Protein AF-A0A4R6A7T3-F1 (afdb_monomer)

Organism: NCBI:txid2552766

Mean predicted aligned error: 12.26 Å

Nearest PDB structures (foldseek):
  3k33-assembly1_A-2  TM=9.127E-01  e=6.622E-07  Punavirus P1
  3dd7-assembly1_A  TM=9.160E-01  e=7.804E-07  Punavirus P1
  3dd7-assembly2_C  TM=9.232E-01  e=9.716E-07  Punavirus P1
  6zmd-assembly1_B  TM=6.736E-01  e=7.318E-02  Homo sapiens
  4u0u-assembly1_A  TM=5.721E-01  e=2.316E-02  Homo sapiens

Structure (mmCIF, N/CA/C/O backbone):
data_AF-A0A4R6A7T3-F1
#
_entry.id   AF-A0A4R6A7T3-F1
#
loop_
_atom_site.group_PDB
_atom_site.id
_atom_site.type_symbol
_atom_site.label_atom_id
_atom_site.label_alt_id
_atom_site.label_comp_id
_atom_site.label_asym_id
_atom_site.label_entity_id
_atom_site.label_seq_id
_atom_site.pdbx_PDB_ins_code
_atom_site.Cartn_x
_atom_site.Cartn_y
_atom_site.Cartn_z
_atom_site.occupancy
_atom_site.B_iso_or_equiv
_atom_site.auth_seq_id
_atom_site.auth_comp_id
_atom_site.auth_asym_id
_atom_site.auth_atom_id
_atom_site.pdbx_PDB_model_num
ATOM 1 N N . MET A 1 1 ? -16.520 -4.782 15.439 1.00 58.12 1 MET A N 1
ATOM 2 C CA . MET A 1 1 ? -16.067 -4.261 14.133 1.00 58.12 1 MET A CA 1
ATOM 3 C C . MET A 1 1 ? -16.201 -5.390 13.130 1.00 58.12 1 MET A C 1
ATOM 5 O O . MET A 1 1 ? -15.963 -6.526 13.521 1.00 58.12 1 MET A O 1
ATOM 9 N N . SER A 1 2 ? -16.683 -5.122 11.918 1.00 79.94 2 SER A N 1
ATOM 10 C CA . SER A 1 2 ? -16.698 -6.135 10.857 1.00 79.94 2 SER A CA 1
ATOM 11 C C . SER A 1 2 ? -15.271 -6.414 10.400 1.00 79.94 2 SER A C 1
ATOM 13 O O . SER A 1 2 ? -14.460 -5.492 10.362 1.00 79.94 2 SER A O 1
ATOM 15 N N . GLU A 1 3 ? -14.989 -7.665 10.055 1.00 90.88 3 GLU A N 1
ATOM 16 C CA . GLU A 1 3 ? -13.705 -8.057 9.481 1.00 90.88 3 GLU A CA 1
ATOM 17 C C . GLU A 1 3 ? -13.459 -7.299 8.159 1.00 90.88 3 GLU A C 1
ATOM 19 O O . GLU A 1 3 ? -14.381 -7.232 7.335 1.00 90.88 3 GLU A O 1
ATOM 24 N N . PRO A 1 4 ? -12.272 -6.693 7.959 1.00 95.62 4 PRO A N 1
ATOM 25 C CA . PRO A 1 4 ? -11.916 -6.064 6.694 1.00 95.62 4 PRO A CA 1
ATOM 26 C C . PRO A 1 4 ? -11.872 -7.069 5.542 1.00 95.62 4 PRO A C 1
ATOM 28 O O . PRO A 1 4 ? -11.526 -8.236 5.719 1.00 95.62 4 PRO A O 1
ATOM 31 N N . ASN A 1 5 ? -12.152 -6.598 4.331 1.00 97.25 5 ASN A N 1
ATOM 32 C CA . ASN A 1 5 ? -11.867 -7.355 3.119 1.00 97.25 5 ASN A CA 1
ATOM 33 C C . ASN A 1 5 ? -10.361 -7.288 2.842 1.00 97.25 5 ASN A C 1
ATOM 35 O O . ASN A 1 5 ? -9.815 -6.205 2.624 1.00 97.25 5 ASN A O 1
ATOM 39 N N . TRP A 1 6 ? -9.695 -8.438 2.903 1.00 97.75 6 TRP A N 1
ATOM 40 C CA . TRP A 1 6 ? -8.247 -8.557 2.764 1.00 97.75 6 TRP A CA 1
ATOM 41 C C . TRP A 1 6 ? -7.816 -8.871 1.335 1.00 97.75 6 TRP A C 1
ATOM 43 O O . TRP A 1 6 ? -8.474 -9.648 0.645 1.00 97.75 6 TRP A O 1
ATOM 53 N N . LEU A 1 7 ? -6.643 -8.366 0.946 1.00 96.94 7 LEU A N 1
ATOM 54 C CA . LEU A 1 7 ? -6.005 -8.770 -0.304 1.00 96.94 7 LEU A CA 1
ATOM 55 C C . LEU A 1 7 ? -5.440 -10.181 -0.211 1.00 96.94 7 LEU A C 1
ATOM 57 O O . LEU A 1 7 ? -4.740 -10.544 0.740 1.00 96.94 7 LEU A O 1
ATOM 61 N N . THR A 1 8 ? -5.656 -10.935 -1.275 1.00 96.06 8 THR A N 1
ATOM 62 C CA . THR A 1 8 ? -5.017 -12.222 -1.516 1.00 96.06 8 THR A CA 1
ATOM 63 C C . THR A 1 8 ? -3.657 -12.048 -2.206 1.00 96.06 8 THR A C 1
ATOM 65 O O . THR A 1 8 ? -3.422 -11.059 -2.910 1.00 96.06 8 THR A O 1
ATOM 68 N N . PRO A 1 9 ? -2.742 -13.028 -2.075 1.00 94.69 9 PRO A N 1
ATOM 69 C CA . PRO A 1 9 ? -1.492 -13.028 -2.831 1.00 94.69 9 PRO A CA 1
ATOM 70 C C . PRO A 1 9 ? -1.695 -12.940 -4.344 1.00 94.69 9 PRO A C 1
ATOM 72 O O . PRO A 1 9 ? -0.916 -12.275 -5.019 1.00 94.69 9 PRO A O 1
ATOM 75 N N . ASP A 1 10 ? -2.734 -13.576 -4.887 1.00 95.06 10 ASP A N 1
ATOM 76 C CA . ASP A 1 10 ? -2.988 -13.567 -6.329 1.00 95.06 10 ASP A CA 1
ATOM 77 C C . ASP A 1 10 ? -3.514 -12.214 -6.825 1.00 95.06 10 ASP A C 1
ATOM 79 O O . ASP A 1 10 ? -3.131 -11.779 -7.911 1.00 95.06 10 ASP A O 1
ATOM 83 N N . GLU A 1 11 ? -4.293 -11.491 -6.016 1.00 96.56 11 GLU A N 1
ATOM 84 C CA . GLU A 1 11 ? -4.640 -10.094 -6.309 1.00 96.56 11 GLU A CA 1
ATOM 85 C C . GLU A 1 11 ? -3.395 -9.202 -6.318 1.00 96.56 11 GLU A C 1
ATOM 87 O O . GLU A 1 11 ? -3.215 -8.422 -7.250 1.00 96.56 11 GLU A O 1
ATOM 92 N N . ALA A 1 12 ? -2.489 -9.350 -5.346 1.00 95.75 12 ALA A N 1
ATOM 93 C CA . ALA A 1 12 ? -1.251 -8.568 -5.310 1.00 95.75 12 ALA A CA 1
ATOM 94 C C . ALA A 1 12 ? -0.342 -8.842 -6.525 1.00 95.75 12 ALA A C 1
ATOM 96 O O . ALA A 1 12 ? 0.255 -7.914 -7.075 1.00 95.75 12 ALA A O 1
ATOM 97 N N . LYS A 1 13 ? -0.270 -10.097 -6.990 1.00 94.69 13 LYS A N 1
ATOM 98 C CA . LYS A 1 13 ? 0.441 -10.465 -8.229 1.00 94.69 13 LYS A CA 1
ATOM 99 C C . LYS A 1 13 ? -0.196 -9.818 -9.454 1.00 94.69 13 LYS A C 1
ATOM 101 O O . LYS A 1 13 ? 0.502 -9.174 -10.231 1.00 94.69 13 LYS A O 1
ATOM 106 N N . ARG A 1 14 ? -1.524 -9.921 -9.581 1.00 94.88 14 ARG A N 1
ATOM 107 C CA . ARG A 1 14 ? -2.295 -9.288 -10.662 1.00 94.88 14 ARG A CA 1
ATOM 108 C C . ARG A 1 14 ? -2.066 -7.777 -10.700 1.00 94.88 14 ARG A C 1
ATOM 110 O O . ARG A 1 14 ? -1.919 -7.197 -11.771 1.00 94.88 14 ARG A O 1
ATOM 117 N N . ILE A 1 15 ? -2.029 -7.137 -9.532 1.00 95.44 15 ILE A N 1
ATOM 118 C CA . ILE A 1 15 ? -1.730 -5.709 -9.407 1.00 95.44 15 ILE A CA 1
ATOM 119 C C . ILE A 1 15 ? -0.327 -5.413 -9.947 1.00 95.44 15 ILE A C 1
ATOM 121 O O . ILE A 1 15 ? -0.182 -4.481 -10.736 1.00 95.44 15 ILE A O 1
ATOM 125 N N . ASN A 1 16 ? 0.693 -6.198 -9.576 1.00 95.56 16 ASN A N 1
ATOM 126 C CA . ASN A 1 16 ? 2.049 -6.008 -10.098 1.00 95.56 16 ASN A CA 1
ATOM 127 C C . ASN A 1 16 ? 2.097 -6.136 -11.625 1.00 95.56 16 ASN A C 1
ATOM 129 O O . ASN A 1 16 ? 2.625 -5.235 -12.273 1.00 95.56 16 ASN A O 1
ATOM 133 N N . GLU A 1 17 ? 1.496 -7.192 -12.185 1.00 93.25 17 GLU A N 1
ATOM 134 C CA . GLU A 1 17 ? 1.406 -7.418 -13.634 1.00 93.25 17 GLU A CA 1
ATOM 135 C C . GLU A 1 17 ? 0.875 -6.171 -14.354 1.00 93.25 17 GLU A C 1
ATOM 137 O O . GLU A 1 17 ? 1.534 -5.646 -15.250 1.00 93.25 17 GLU A O 1
ATOM 142 N N . LEU A 1 18 ? -0.259 -5.631 -13.897 1.00 92.62 18 LEU A N 1
ATOM 143 C CA . LEU A 1 18 ? -0.887 -4.440 -14.482 1.00 92.62 18 LEU A CA 1
ATOM 144 C C . LEU A 1 18 ? -0.044 -3.167 -14.311 1.00 92.62 18 LEU A C 1
ATOM 146 O O . LEU A 1 18 ? -0.028 -2.292 -15.180 1.00 92.62 18 LEU A O 1
ATOM 150 N N . VAL A 1 19 ? 0.643 -3.039 -13.176 1.00 91.69 19 VAL A N 1
ATOM 151 C CA . VAL A 1 19 ? 1.486 -1.882 -12.853 1.00 91.69 19 VAL A CA 1
ATOM 152 C C . VAL A 1 19 ? 2.717 -1.807 -13.757 1.00 91.69 19 VAL A C 1
ATOM 154 O O . VAL A 1 19 ? 3.119 -0.705 -14.147 1.00 91.69 19 VAL A O 1
ATOM 157 N N . VAL A 1 20 ? 3.330 -2.948 -14.073 1.00 91.00 20 VAL A N 1
ATOM 158 C CA . VAL A 1 20 ? 4.583 -3.003 -14.841 1.00 91.00 20 VAL A CA 1
ATOM 159 C C . VAL A 1 20 ? 4.371 -3.210 -16.340 1.00 91.00 20 VAL A C 1
ATOM 161 O O . VAL A 1 20 ? 5.246 -2.842 -17.126 1.00 91.00 20 VAL A O 1
ATOM 164 N N . GLU A 1 21 ? 3.197 -3.704 -16.755 1.00 88.19 21 GLU A N 1
ATOM 165 C CA . GLU A 1 21 ? 2.824 -3.893 -18.164 1.00 88.19 21 GLU A CA 1
ATOM 166 C C . GLU A 1 21 ? 3.014 -2.608 -18.982 1.00 88.19 21 GLU A C 1
ATOM 168 O O . GLU A 1 21 ? 3.607 -2.630 -20.060 1.00 88.19 21 GLU A O 1
ATOM 173 N N . ARG A 1 22 ? 2.611 -1.454 -18.432 1.00 79.25 22 ARG A N 1
ATOM 174 C CA . ARG A 1 22 ? 2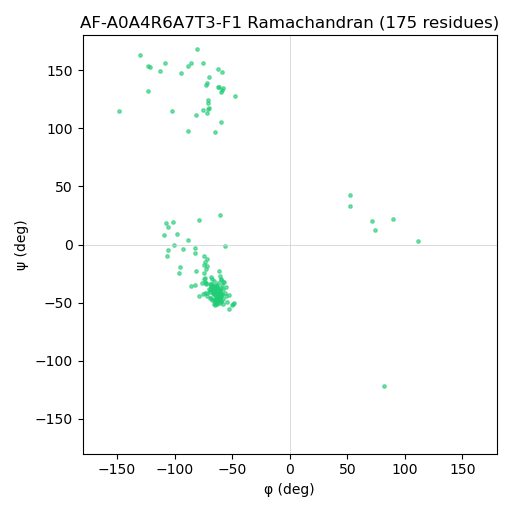.751 -0.145 -19.101 1.00 79.25 22 ARG A CA 1
ATOM 175 C C . ARG A 1 22 ? 4.198 0.238 -19.409 1.00 79.25 22 ARG A C 1
ATOM 177 O O . ARG A 1 22 ? 4.439 1.024 -20.321 1.00 79.25 22 ARG A O 1
ATOM 184 N N . SER A 1 23 ? 5.144 -0.276 -18.630 1.00 80.19 23 SER A N 1
ATOM 185 C CA . SER A 1 23 ? 6.573 0.012 -18.759 1.00 80.19 23 SER A CA 1
ATOM 186 C C . SER A 1 23 ? 7.332 -1.105 -19.480 1.00 80.19 23 SER A C 1
ATOM 188 O O . SER A 1 23 ? 8.540 -0.975 -19.667 1.00 80.19 23 SER A O 1
ATOM 190 N N . ASN A 1 24 ? 6.641 -2.178 -19.892 1.00 82.62 24 ASN A N 1
ATOM 191 C CA . ASN A 1 24 ? 7.232 -3.388 -20.467 1.00 82.62 24 ASN A CA 1
ATOM 192 C C . ASN A 1 24 ? 8.353 -3.982 -19.585 1.00 82.62 24 ASN A C 1
ATOM 194 O O . ASN A 1 24 ? 9.343 -4.520 -20.083 1.00 82.62 24 ASN A O 1
ATOM 198 N N . GLU A 1 25 ? 8.212 -3.836 -18.264 1.00 82.69 25 GLU A N 1
ATOM 199 C CA . GLU A 1 25 ? 9.138 -4.395 -17.280 1.00 82.69 25 GLU A CA 1
ATOM 200 C C . GLU A 1 25 ? 8.714 -5.829 -16.896 1.00 82.69 25 GLU A C 1
ATOM 202 O O . GLU A 1 25 ? 7.529 -6.169 -16.974 1.00 82.69 25 GLU A O 1
ATOM 207 N N . PRO A 1 26 ? 9.648 -6.690 -16.453 1.00 78.56 26 PRO A N 1
ATOM 208 C CA . PRO A 1 26 ? 9.306 -8.029 -15.977 1.00 78.56 26 PRO A CA 1
ATOM 209 C C . PRO A 1 26 ? 8.395 -7.994 -14.736 1.00 78.56 26 PRO A C 1
ATOM 211 O O . PRO A 1 26 ? 8.671 -7.268 -13.784 1.00 78.56 26 PRO A O 1
ATOM 214 N N . HIS A 1 27 ? 7.352 -8.831 -14.718 1.00 74.31 27 HIS A N 1
ATOM 215 C CA . HIS A 1 27 ? 6.368 -8.959 -13.622 1.00 74.31 27 HIS A CA 1
ATOM 216 C C . HIS A 1 27 ? 6.619 -10.177 -12.716 1.00 74.31 27 HIS A C 1
ATOM 218 O O . HIS A 1 27 ? 5.718 -10.673 -12.042 1.00 74.31 27 HIS A O 1
ATOM 224 N N . PHE A 1 28 ? 7.834 -10.730 -12.729 1.00 82.94 28 PHE A N 1
ATOM 225 C CA . PHE A 1 28 ? 8.126 -11.939 -11.967 1.00 82.94 28 PHE A CA 1
ATOM 226 C C . PHE A 1 28 ? 8.171 -11.655 -10.461 1.00 82.94 28 PHE A C 1
ATOM 228 O O . PHE A 1 28 ? 8.747 -10.664 -10.000 1.00 82.94 28 PHE A O 1
ATOM 235 N N . ILE A 1 29 ? 7.592 -12.575 -9.690 1.00 87.69 29 ILE A N 1
ATOM 236 C CA . ILE A 1 29 ? 7.764 -12.620 -8.239 1.00 87.69 29 ILE A CA 1
ATOM 237 C C . ILE A 1 29 ? 9.192 -13.061 -7.966 1.00 87.69 29 ILE A C 1
ATOM 239 O O . ILE A 1 29 ? 9.622 -14.124 -8.415 1.00 87.69 29 ILE A O 1
ATOM 243 N N . ARG A 1 30 ? 9.907 -12.243 -7.204 1.00 90.62 30 ARG A N 1
ATOM 244 C CA . ARG A 1 30 ? 11.256 -12.548 -6.749 1.00 90.62 30 ARG A CA 1
ATOM 245 C C . ARG A 1 30 ? 11.227 -13.510 -5.569 1.00 90.62 30 ARG A C 1
ATOM 247 O O . ARG A 1 30 ? 12.009 -14.453 -5.533 1.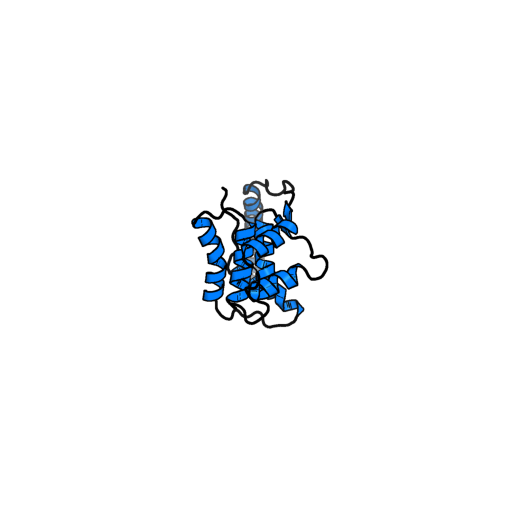00 90.62 30 ARG A O 1
ATOM 254 N N . ASP A 1 31 ? 10.333 -13.262 -4.614 1.00 93.75 31 ASP A N 1
ATOM 255 C CA . ASP A 1 31 ? 10.201 -14.081 -3.412 1.00 93.75 31 ASP A CA 1
ATOM 256 C C . ASP A 1 31 ? 8.748 -14.107 -2.918 1.00 93.75 31 ASP A C 1
ATOM 258 O O . ASP A 1 31 ? 8.180 -13.097 -2.494 1.00 93.75 31 ASP A O 1
ATOM 262 N N . GLN A 1 32 ? 8.146 -15.295 -2.976 1.00 94.06 32 GLN A N 1
ATOM 263 C CA . GLN A 1 32 ? 6.764 -15.524 -2.561 1.00 94.06 32 GLN A CA 1
ATOM 264 C C . GLN A 1 32 ? 6.578 -15.356 -1.044 1.00 94.06 32 GLN A C 1
ATOM 266 O O . GLN A 1 32 ? 5.564 -14.811 -0.611 1.00 94.06 32 GLN A O 1
ATOM 271 N N . GLY A 1 33 ? 7.557 -15.763 -0.232 1.00 95.81 33 GLY A N 1
ATOM 272 C CA . GLY A 1 33 ? 7.484 -15.638 1.224 1.00 95.81 33 GLY A CA 1
ATOM 273 C C . GLY A 1 33 ? 7.550 -14.181 1.678 1.00 95.81 33 GLY A C 1
ATOM 274 O O . GLY A 1 33 ? 6.846 -13.787 2.610 1.00 95.81 33 GLY A O 1
ATOM 275 N N . LEU A 1 34 ? 8.330 -13.346 0.985 1.00 95.38 34 LEU A N 1
ATOM 276 C CA . LEU A 1 34 ? 8.369 -11.903 1.244 1.00 95.38 34 LEU A CA 1
ATOM 277 C C . LEU A 1 34 ? 7.050 -11.207 0.889 1.00 95.38 34 LEU A C 1
ATOM 279 O O . LEU A 1 34 ? 6.647 -10.288 1.613 1.00 95.38 34 LEU A O 1
ATOM 283 N N . LEU A 1 35 ? 6.362 -11.654 -0.170 1.00 96.06 35 LEU A N 1
ATOM 284 C CA . LEU A 1 35 ? 5.022 -11.168 -0.510 1.00 96.06 35 LEU A CA 1
ATOM 285 C C . LEU A 1 35 ? 4.015 -11.557 0.574 1.00 96.06 35 LEU A C 1
ATOM 287 O O . LEU A 1 35 ? 3.323 -10.695 1.108 1.00 96.06 35 LEU A O 1
ATOM 291 N N . GLU A 1 36 ? 3.959 -12.837 0.936 1.00 96.31 36 GLU A N 1
ATOM 292 C CA . GLU A 1 36 ? 3.032 -13.341 1.957 1.00 96.31 36 GLU A CA 1
ATOM 293 C C . GLU A 1 36 ? 3.256 -12.664 3.311 1.00 96.31 36 GLU A C 1
ATOM 295 O O . GLU A 1 36 ? 2.302 -12.230 3.954 1.00 96.31 36 GLU A O 1
ATOM 300 N N . SER A 1 37 ? 4.517 -12.472 3.702 1.00 97.00 37 SER A N 1
ATOM 301 C CA . SER A 1 37 ? 4.888 -11.724 4.905 1.00 97.00 37 SER A CA 1
ATOM 302 C C . SER A 1 37 ? 4.382 -10.278 4.866 1.00 97.00 37 SER A C 1
ATOM 304 O O . SER A 1 37 ? 3.856 -9.777 5.862 1.00 97.00 37 SER A O 1
ATOM 306 N N . ALA A 1 38 ? 4.499 -9.601 3.718 1.00 96.69 38 ALA A N 1
ATOM 307 C CA . ALA A 1 38 ? 3.995 -8.239 3.560 1.00 96.69 38 ALA A CA 1
ATOM 308 C C . ALA A 1 38 ? 2.465 -8.175 3.679 1.00 96.69 38 ALA A C 1
ATOM 310 O O . ALA A 1 38 ? 1.952 -7.270 4.335 1.00 96.69 38 ALA A O 1
ATOM 311 N N . LEU A 1 39 ? 1.746 -9.137 3.090 1.00 97.44 39 LEU A N 1
ATOM 312 C CA . LEU A 1 39 ? 0.281 -9.169 3.115 1.00 97.44 39 LEU A CA 1
ATOM 313 C C . LEU A 1 39 ? -0.286 -9.602 4.475 1.00 97.44 39 LEU A C 1
ATOM 315 O O . LEU A 1 39 ? -1.359 -9.145 4.859 1.00 97.44 39 LEU A O 1
ATOM 319 N N . ALA A 1 40 ? 0.440 -10.435 5.225 1.00 97.62 40 ALA A N 1
ATOM 320 C CA . ALA A 1 40 ? 0.044 -10.876 6.562 1.00 97.62 40 ALA A CA 1
ATOM 321 C C . ALA A 1 40 ? 0.219 -9.788 7.636 1.00 97.62 40 ALA A C 1
ATOM 323 O O . ALA A 1 40 ? -0.462 -9.812 8.659 1.00 97.62 40 ALA A O 1
ATOM 324 N N . ARG A 1 41 ? 1.119 -8.815 7.429 1.00 97.25 41 ARG A N 1
ATOM 325 C CA . ARG A 1 41 ? 1.369 -7.721 8.387 1.00 97.25 41 ARG A CA 1
ATOM 326 C C . ARG A 1 41 ? 0.106 -6.958 8.816 1.00 97.25 41 ARG A C 1
ATOM 328 O O . ARG A 1 41 ? -0.129 -6.904 10.022 1.00 97.25 41 ARG A O 1
ATOM 335 N N . PRO A 1 42 ? -0.709 -6.390 7.908 1.00 97.56 42 PRO A N 1
ATOM 336 C CA . PRO A 1 42 ? -1.939 -5.703 8.302 1.00 97.56 42 PRO A CA 1
ATOM 337 C C . PRO A 1 42 ? -2.951 -6.638 8.977 1.00 97.56 42 PRO A C 1
ATOM 339 O O . PRO A 1 42 ? -3.580 -6.239 9.952 1.00 97.56 42 PRO A O 1
ATOM 342 N N . MET A 1 43 ? -3.050 -7.901 8.551 1.00 97.81 43 MET A N 1
ATOM 343 C CA . MET A 1 43 ? -3.922 -8.886 9.212 1.00 97.81 43 MET A CA 1
ATOM 344 C C . MET A 1 43 ? -3.515 -9.101 10.674 1.00 97.81 43 MET A C 1
ATOM 346 O O . MET A 1 43 ? -4.360 -9.109 11.567 1.00 97.81 43 MET A O 1
ATOM 350 N N . ASN A 1 44 ? -2.208 -9.206 10.932 1.00 97.50 44 ASN A N 1
ATOM 351 C CA . ASN A 1 44 ? -1.678 -9.327 12.287 1.00 97.50 44 ASN A CA 1
ATOM 352 C C . ASN A 1 44 ? -1.979 -8.072 13.114 1.00 97.50 44 ASN A C 1
ATOM 354 O O . ASN A 1 44 ? -2.454 -8.197 14.237 1.00 97.50 44 ASN A O 1
ATOM 358 N N . LEU A 1 45 ? -1.752 -6.869 12.572 1.00 96.94 45 LEU A N 1
ATOM 359 C CA . LEU A 1 45 ? -2.092 -5.617 13.267 1.00 96.94 45 LEU A CA 1
ATOM 360 C C . LEU A 1 45 ? -3.569 -5.579 13.668 1.00 96.94 45 LEU A C 1
ATOM 362 O O . LEU A 1 45 ? -3.884 -5.244 14.810 1.00 96.94 45 LEU A O 1
ATOM 366 N N . HIS A 1 46 ? -4.459 -5.986 12.761 1.00 97.62 46 HIS A N 1
ATOM 367 C CA . HIS A 1 46 ? -5.885 -6.053 13.053 1.00 97.62 46 HIS A CA 1
ATOM 368 C C . HIS A 1 46 ? -6.217 -7.067 14.148 1.00 97.62 46 HIS A C 1
ATOM 370 O O . HIS A 1 46 ? -6.962 -6.749 15.075 1.00 97.62 46 HIS A O 1
ATOM 376 N N . ALA A 1 47 ? -5.607 -8.254 14.104 1.00 96.56 47 ALA A N 1
ATOM 377 C CA . ALA A 1 47 ? -5.769 -9.268 15.143 1.00 96.56 47 ALA A CA 1
ATOM 378 C C . ALA A 1 47 ? -5.318 -8.775 16.534 1.00 96.56 47 ALA A C 1
ATOM 380 O O . ALA A 1 47 ? -5.877 -9.200 17.545 1.00 96.56 47 ALA A O 1
ATOM 381 N N . TYR A 1 48 ? -4.350 -7.853 16.590 1.00 96.06 48 TYR A N 1
ATOM 382 C CA . TYR A 1 48 ? -3.888 -7.204 17.824 1.00 96.06 48 TYR A CA 1
ATOM 383 C C . TYR A 1 48 ? -4.667 -5.932 18.206 1.00 96.06 48 TYR A C 1
ATOM 385 O O . TYR A 1 48 ? -4.343 -5.312 19.219 1.00 96.06 48 TYR A O 1
ATOM 393 N N . GLY A 1 49 ? -5.714 -5.567 17.460 1.00 95.44 49 GLY A N 1
ATOM 394 C CA . GLY A 1 49 ? -6.658 -4.510 17.833 1.00 95.44 49 GLY A CA 1
ATOM 395 C C . GLY A 1 49 ? -6.621 -3.243 16.979 1.00 95.44 49 GLY A C 1
ATOM 396 O O . GLY A 1 49 ? -7.379 -2.322 17.276 1.00 95.44 49 GLY A O 1
ATOM 397 N N . GLU A 1 50 ? -5.802 -3.178 15.924 1.00 96.81 50 GLU A N 1
ATOM 398 C CA . GLU A 1 50 ? -5.856 -2.057 14.977 1.00 96.81 50 GLU A CA 1
ATOM 399 C C . GLU A 1 50 ? -7.149 -2.123 14.148 1.00 96.81 50 GLU A C 1
ATOM 401 O O . GLU A 1 50 ? -7.391 -3.086 13.421 1.00 96.81 50 GLU A O 1
ATOM 406 N N . GLY A 1 51 ? -8.006 -1.113 14.270 1.00 95.50 51 GLY A N 1
ATOM 407 C CA . GLY A 1 51 ? -9.296 -1.040 13.575 1.00 95.50 51 GLY A CA 1
ATOM 408 C C . GLY A 1 51 ? -9.325 -0.025 12.435 1.00 95.50 51 GLY A C 1
ATOM 409 O O . GLY A 1 51 ? -10.295 0.015 11.677 1.00 95.50 51 GLY A O 1
ATOM 410 N N . ASP A 1 52 ? -8.294 0.809 12.319 1.00 96.94 52 ASP A N 1
ATOM 411 C CA . ASP A 1 52 ? -8.225 1.882 11.340 1.00 96.94 52 ASP A CA 1
ATOM 412 C C . ASP A 1 52 ? -7.779 1.356 9.971 1.00 96.94 52 ASP A C 1
ATOM 414 O O . ASP A 1 52 ? -6.625 0.979 9.757 1.00 96.94 52 ASP A O 1
ATOM 418 N N . LEU A 1 53 ? -8.700 1.371 9.007 1.00 98.12 53 LEU A N 1
ATOM 419 C CA . LEU A 1 53 ? -8.442 0.912 7.642 1.00 98.12 53 LEU A CA 1
ATOM 420 C C . LEU A 1 53 ? -7.268 1.651 6.985 1.00 98.12 53 LEU A C 1
ATOM 422 O O . LEU A 1 53 ? -6.536 1.048 6.204 1.00 98.12 53 LEU A O 1
ATOM 426 N N . PHE A 1 54 ? -7.038 2.922 7.317 1.00 98.44 54 PHE A N 1
ATOM 427 C CA . PHE A 1 54 ? -5.929 3.679 6.737 1.00 98.44 54 PHE A CA 1
ATOM 428 C C . PHE A 1 54 ? -4.576 3.252 7.314 1.00 98.44 54 PHE A C 1
ATOM 430 O O . PHE A 1 54 ? -3.592 3.211 6.577 1.00 98.44 54 PHE A O 1
ATOM 437 N N . GLN A 1 55 ? -4.526 2.843 8.587 1.00 98.38 55 GLN A N 1
ATOM 438 C CA . GLN A 1 55 ? -3.324 2.244 9.187 1.00 98.38 55 GLN A CA 1
ATOM 439 C C . GLN A 1 55 ? -3.002 0.892 8.554 1.00 98.38 55 GLN A C 1
ATOM 441 O O . GLN A 1 55 ? -1.845 0.594 8.241 1.00 98.38 55 GLN A O 1
ATOM 446 N N . LEU A 1 56 ? -4.032 0.080 8.310 1.00 98.56 56 LEU A N 1
ATOM 447 C CA . LEU A 1 56 ? -3.893 -1.209 7.635 1.00 98.56 56 LEU A CA 1
ATOM 448 C C . LEU A 1 56 ? -3.443 -1.033 6.173 1.00 98.56 56 LEU A C 1
ATOM 450 O O . LEU A 1 56 ? -2.520 -1.717 5.726 1.00 98.56 56 LEU A O 1
ATOM 454 N N . ALA A 1 57 ? -4.010 -0.062 5.452 1.00 98.56 57 ALA A N 1
ATOM 455 C CA . ALA A 1 57 ? -3.591 0.304 4.099 1.00 98.56 57 ALA A CA 1
ATOM 456 C C . ALA A 1 57 ? -2.133 0.794 4.061 1.00 98.56 57 ALA A C 1
ATOM 458 O O . ALA A 1 57 ? -1.336 0.332 3.240 1.00 98.56 57 ALA A O 1
ATOM 459 N N . ALA A 1 58 ? -1.743 1.667 4.992 1.00 98.44 58 ALA A N 1
ATOM 460 C CA . ALA A 1 58 ? -0.364 2.125 5.122 1.00 98.44 58 ALA A CA 1
ATOM 461 C C . ALA A 1 58 ? 0.599 0.973 5.463 1.00 98.44 58 ALA A C 1
ATOM 463 O O . ALA A 1 58 ? 1.731 0.952 4.979 1.00 98.44 58 ALA A O 1
ATOM 464 N N . SER A 1 59 ? 0.152 -0.031 6.228 1.00 98.19 59 SER A N 1
ATOM 465 C CA . SER A 1 59 ? 0.933 -1.250 6.472 1.00 98.19 59 SER A CA 1
ATOM 466 C C . SER A 1 59 ? 1.146 -2.075 5.197 1.00 98.19 59 SER A C 1
ATOM 468 O O . SER A 1 59 ? 2.232 -2.638 5.035 1.00 98.19 59 SER A O 1
ATOM 470 N N . TYR A 1 60 ? 0.158 -2.159 4.297 1.00 98.12 60 TYR A N 1
ATOM 471 C CA . TYR A 1 60 ? 0.351 -2.766 2.973 1.00 98.12 60 TYR A CA 1
ATOM 472 C C . TYR A 1 60 ? 1.387 -1.982 2.158 1.00 98.12 60 TYR A C 1
ATOM 474 O O . TYR A 1 60 ? 2.336 -2.579 1.640 1.00 98.12 60 TYR A O 1
ATOM 482 N N . ALA A 1 61 ? 1.241 -0.655 2.091 1.00 97.88 61 ALA A N 1
ATOM 483 C CA . ALA A 1 61 ? 2.154 0.225 1.364 1.00 97.88 61 ALA A CA 1
ATOM 484 C C . ALA A 1 61 ? 3.605 0.093 1.863 1.00 97.88 61 ALA A C 1
ATOM 486 O O . ALA A 1 61 ? 4.533 -0.080 1.073 1.00 97.88 61 ALA A O 1
ATOM 487 N N . GLU A 1 62 ? 3.813 0.112 3.180 1.00 97.56 62 GLU A N 1
ATOM 488 C CA . GLU A 1 62 ? 5.136 -0.035 3.787 1.00 97.56 62 GLU A CA 1
ATOM 489 C C . GLU A 1 62 ? 5.721 -1.433 3.531 1.00 97.56 62 GLU A C 1
ATOM 491 O O . GLU A 1 62 ? 6.853 -1.564 3.054 1.00 97.56 62 GLU A O 1
ATOM 496 N N . GLY A 1 63 ? 4.944 -2.480 3.828 1.00 96.00 63 GLY A N 1
ATOM 497 C CA . GLY A 1 63 ? 5.395 -3.867 3.759 1.00 96.00 63 GLY A CA 1
ATOM 498 C C . GLY A 1 63 ? 5.775 -4.286 2.344 1.00 96.00 63 GLY A C 1
ATOM 499 O O . GLY A 1 63 ? 6.884 -4.772 2.126 1.00 96.00 63 GLY A O 1
ATOM 500 N N . VAL A 1 64 ? 4.890 -4.059 1.370 1.00 95.81 64 VAL A N 1
ATOM 501 C CA . VAL A 1 64 ? 5.135 -4.446 -0.029 1.00 95.81 64 VAL A CA 1
ATOM 502 C C . VAL A 1 64 ? 6.258 -3.601 -0.636 1.00 95.81 64 VAL A C 1
ATOM 504 O O . VAL A 1 64 ? 7.091 -4.127 -1.374 1.00 95.81 64 VAL A O 1
ATOM 507 N N . SER A 1 65 ? 6.343 -2.312 -0.288 1.00 95.38 65 SER A N 1
ATOM 508 C CA . SER A 1 65 ? 7.390 -1.437 -0.821 1.00 95.38 65 SER A CA 1
ATOM 509 C C . 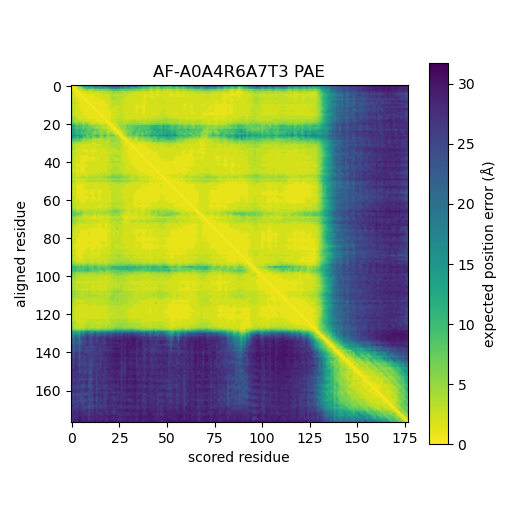SER A 1 65 ? 8.789 -1.829 -0.344 1.00 95.38 65 SER A C 1
ATOM 511 O O . SER A 1 65 ? 9.733 -1.674 -1.118 1.00 95.38 65 SER A O 1
ATOM 513 N N . ARG A 1 66 ? 8.947 -2.265 0.915 1.00 93.12 66 ARG A N 1
ATOM 514 C CA . ARG A 1 66 ? 10.266 -2.541 1.519 1.00 93.12 66 ARG A CA 1
ATOM 515 C C . ARG A 1 66 ? 10.689 -4.007 1.461 1.00 93.12 66 ARG A C 1
ATOM 517 O O . ARG A 1 66 ? 11.883 -4.281 1.499 1.00 93.12 66 ARG A O 1
ATOM 524 N N . ASN A 1 67 ? 9.750 -4.947 1.364 1.00 92.06 67 ASN A N 1
ATOM 525 C CA . ASN A 1 67 ? 10.085 -6.371 1.296 1.00 92.06 67 ASN A CA 1
ATOM 526 C C . ASN A 1 67 ? 10.664 -6.789 -0.068 1.00 92.06 67 ASN A C 1
ATOM 528 O O . ASN A 1 67 ? 11.237 -7.866 -0.154 1.00 92.06 67 ASN A O 1
ATOM 532 N N . HIS A 1 68 ? 10.538 -5.971 -1.122 1.00 87.88 68 HIS A N 1
ATOM 533 C CA . HIS A 1 68 ? 11.086 -6.266 -2.457 1.00 87.88 68 HIS A CA 1
ATOM 534 C C . HIS A 1 68 ? 10.674 -7.647 -3.009 1.00 87.88 68 HIS A C 1
ATOM 536 O O . HIS A 1 68 ? 11.488 -8.382 -3.566 1.00 87.88 68 HIS A O 1
ATOM 542 N N . ALA A 1 69 ? 9.399 -8.007 -2.840 1.00 91.25 69 ALA A N 1
ATOM 543 C CA . ALA A 1 69 ? 8.882 -9.315 -3.239 1.00 91.25 69 ALA A CA 1
ATOM 544 C C . ALA A 1 69 ? 8.765 -9.497 -4.766 1.00 91.25 69 ALA A C 1
ATOM 546 O O . ALA A 1 69 ? 8.706 -10.628 -5.248 1.00 91.25 69 ALA A O 1
ATOM 547 N N . PHE A 1 70 ? 8.756 -8.400 -5.528 1.00 93.81 70 PHE A N 1
ATOM 548 C CA . PHE A 1 70 ? 8.736 -8.392 -6.992 1.00 93.81 70 PHE A CA 1
ATOM 549 C C . PHE A 1 70 ? 10.086 -7.950 -7.552 1.00 93.81 70 PHE A C 1
ATOM 551 O O . PHE A 1 70 ? 10.821 -7.211 -6.892 1.00 93.81 70 PHE A O 1
ATOM 558 N N . GLU A 1 71 ? 10.391 -8.343 -8.788 1.00 92.31 71 GLU A N 1
ATOM 559 C CA . GLU A 1 71 ? 11.601 -7.869 -9.469 1.00 92.31 71 GLU A CA 1
ATOM 560 C C . GLU A 1 71 ? 11.539 -6.355 -9.705 1.00 92.31 71 GLU A C 1
ATOM 562 O O . GLU A 1 71 ? 12.440 -5.625 -9.301 1.00 92.31 71 GLU A O 1
ATOM 567 N N . GLN A 1 72 ? 10.429 -5.870 -10.271 1.00 91.81 72 GLN A N 1
ATOM 568 C CA . GLN A 1 72 ? 10.201 -4.455 -10.558 1.00 91.81 72 GLN A CA 1
ATOM 569 C C . GLN A 1 72 ? 8.844 -3.974 -10.041 1.00 91.81 72 GLN A C 1
ATOM 571 O O . GLN A 1 72 ? 7.944 -4.740 -9.699 1.00 91.81 72 GLN A O 1
ATOM 576 N N . GLY A 1 73 ? 8.703 -2.651 -9.948 1.00 92.56 73 GLY A N 1
ATOM 577 C CA . GLY A 1 73 ? 7.424 -2.026 -9.616 1.00 92.56 73 GLY A CA 1
ATOM 578 C C . GLY A 1 73 ? 6.990 -2.143 -8.151 1.00 92.56 73 GLY A C 1
ATOM 579 O O . GLY A 1 73 ? 5.852 -1.792 -7.863 1.00 92.56 73 GLY A O 1
ATOM 580 N N . ASN A 1 74 ? 7.857 -2.561 -7.217 1.00 95.06 74 ASN A N 1
ATOM 581 C CA . ASN A 1 74 ? 7.504 -2.758 -5.797 1.00 95.06 74 ASN A CA 1
ATOM 582 C C . ASN A 1 74 ? 6.758 -1.564 -5.174 1.00 95.06 74 ASN A C 1
ATOM 584 O O . ASN A 1 74 ? 5.675 -1.741 -4.633 1.00 95.06 74 ASN A O 1
ATOM 588 N N . LYS A 1 75 ? 7.279 -0.334 -5.309 1.00 94.94 75 LYS A N 1
ATOM 589 C CA . LYS A 1 75 ? 6.625 0.876 -4.766 1.00 94.94 75 LYS A CA 1
ATOM 590 C C . LYS A 1 75 ? 5.246 1.127 -5.389 1.00 94.94 75 LYS A C 1
ATOM 592 O O . LYS A 1 75 ? 4.281 1.381 -4.680 1.00 94.94 75 LYS A O 1
ATOM 597 N N . ARG A 1 76 ? 5.146 1.026 -6.719 1.00 95.38 76 ARG A N 1
ATOM 598 C CA . ARG A 1 76 ? 3.889 1.229 -7.460 1.00 95.38 76 ARG A CA 1
ATOM 599 C C . ARG A 1 76 ? 2.853 0.158 -7.098 1.00 95.38 76 ARG A C 1
ATOM 601 O O . ARG A 1 76 ? 1.690 0.474 -6.889 1.00 95.38 76 ARG A O 1
ATOM 608 N N . THR A 1 77 ? 3.301 -1.088 -6.955 1.00 96.38 77 THR A N 1
ATOM 609 C CA . THR A 1 77 ? 2.476 -2.224 -6.520 1.00 96.38 77 THR A CA 1
ATOM 610 C C . THR A 1 77 ? 2.000 -2.026 -5.088 1.00 96.38 77 THR A C 1
ATOM 612 O O . THR A 1 77 ? 0.830 -2.223 -4.804 1.00 96.38 77 THR A O 1
ATOM 615 N N . ALA A 1 78 ? 2.878 -1.576 -4.192 1.00 97.38 78 ALA A N 1
ATOM 616 C CA . ALA A 1 78 ? 2.539 -1.325 -2.799 1.00 97.38 78 ALA A CA 1
ATOM 617 C C . ALA A 1 78 ? 1.456 -0.250 -2.643 1.00 97.38 78 ALA A C 1
ATOM 619 O O . ALA A 1 78 ? 0.504 -0.445 -1.891 1.00 97.38 78 ALA A O 1
ATOM 620 N N . PHE A 1 79 ? 1.574 0.845 -3.400 1.00 97.88 79 PHE A N 1
ATOM 621 C CA . PHE A 1 79 ? 0.548 1.884 -3.454 1.00 97.88 79 PHE A CA 1
ATOM 622 C C . PHE A 1 79 ? -0.785 1.339 -3.981 1.00 97.88 79 PHE A C 1
ATOM 624 O O . PHE A 1 79 ? -1.819 1.536 -3.353 1.00 97.88 79 PHE A O 1
ATOM 631 N N . ALA A 1 80 ? -0.757 0.590 -5.086 1.00 97.12 80 ALA A N 1
ATOM 632 C CA . ALA A 1 80 ? -1.959 0.003 -5.673 1.00 97.12 80 ALA A CA 1
ATOM 633 C C . ALA A 1 80 ? -2.614 -1.067 -4.775 1.00 97.12 80 ALA A C 1
ATOM 635 O O . ALA A 1 80 ? -3.834 -1.191 -4.765 1.00 97.12 80 ALA A O 1
ATOM 636 N N . CYS A 1 81 ? -1.837 -1.809 -3.980 1.00 98.06 81 CYS A N 1
ATOM 637 C CA . CYS A 1 81 ? -2.378 -2.687 -2.942 1.00 98.06 81 CYS A CA 1
ATOM 638 C C . CYS A 1 81 ? -3.097 -1.877 -1.853 1.00 98.06 81 CYS A C 1
ATOM 640 O O . CYS A 1 81 ? -4.223 -2.207 -1.492 1.00 98.06 81 CYS A O 1
ATOM 642 N N . ALA A 1 82 ? -2.488 -0.802 -1.344 1.00 98.31 82 ALA A N 1
ATOM 643 C CA . ALA A 1 82 ? -3.136 0.051 -0.347 1.00 98.31 82 ALA A CA 1
ATOM 644 C C . ALA A 1 82 ? -4.454 0.655 -0.872 1.00 98.31 82 ALA A C 1
ATOM 646 O O . ALA A 1 82 ? -5.467 0.597 -0.178 1.00 98.31 82 ALA A O 1
ATOM 647 N N . ASP A 1 83 ? -4.456 1.151 -2.112 1.00 98.12 83 ASP A N 1
ATOM 648 C CA . ASP A 1 83 ? -5.649 1.666 -2.798 1.00 98.12 83 ASP A CA 1
ATOM 649 C C . ASP A 1 83 ? -6.736 0.587 -2.968 1.00 98.12 83 ASP A C 1
ATOM 651 O O . ASP A 1 83 ? -7.875 0.768 -2.536 1.00 98.12 83 ASP A O 1
ATOM 655 N N . MET A 1 84 ? -6.381 -0.594 -3.490 1.00 97.94 84 MET A N 1
ATOM 656 C CA . MET A 1 84 ? -7.325 -1.708 -3.643 1.00 97.94 84 MET A CA 1
ATOM 657 C C . MET A 1 84 ? -7.934 -2.130 -2.298 1.00 97.94 84 MET A C 1
ATOM 659 O O . MET A 1 84 ? -9.142 -2.350 -2.219 1.00 97.94 84 MET A O 1
ATOM 663 N N . PHE A 1 85 ? -7.131 -2.208 -1.233 1.00 98.44 85 PHE A N 1
ATOM 664 C CA . PHE A 1 85 ? -7.630 -2.520 0.106 1.00 98.44 85 PHE A CA 1
ATOM 665 C C . PHE A 1 85 ? -8.635 -1.466 0.594 1.00 98.44 85 PHE A C 1
ATOM 667 O O . PHE A 1 85 ? -9.709 -1.825 1.076 1.00 98.44 85 PHE A O 1
ATOM 674 N N . LEU A 1 86 ? -8.337 -0.173 0.437 1.00 98.12 86 LEU A N 1
ATOM 675 C CA . LEU A 1 86 ? -9.275 0.898 0.791 1.00 98.12 86 LEU A CA 1
ATOM 676 C C . LEU A 1 86 ? -10.578 0.786 -0.014 1.00 98.12 86 LEU A C 1
ATOM 678 O O . LEU A 1 86 ? -11.662 0.823 0.575 1.00 98.12 86 LEU A O 1
ATOM 682 N N . SER A 1 87 ? -10.481 0.533 -1.321 1.00 96.81 87 SER A N 1
ATOM 683 C CA . SER A 1 87 ? -11.632 0.355 -2.215 1.00 96.81 87 SER A CA 1
ATOM 684 C C . SER A 1 87 ? -12.532 -0.804 -1.786 1.00 96.81 87 SER A C 1
ATOM 686 O O . SER A 1 87 ? -13.742 -0.631 -1.602 1.00 96.81 87 SER A O 1
ATOM 688 N N . GLN A 1 88 ? -11.942 -1.972 -1.509 1.00 96.06 88 GLN A N 1
ATOM 689 C CA . GLN A 1 88 ? -12.658 -3.150 -1.007 1.00 96.06 88 GLN A CA 1
ATOM 690 C C . GLN A 1 88 ? -13.338 -2.899 0.349 1.00 96.06 88 GLN A C 1
ATOM 692 O O . GLN A 1 88 ? -14.313 -3.576 0.689 1.00 96.06 88 GLN A O 1
ATOM 697 N N . ASN A 1 89 ? -12.862 -1.912 1.109 1.00 96.81 89 ASN A N 1
ATOM 698 C CA . ASN A 1 89 ? -13.397 -1.531 2.412 1.00 96.81 89 ASN A CA 1
ATOM 699 C C . ASN A 1 89 ? -14.200 -0.217 2.389 1.00 96.81 89 ASN A C 1
ATOM 701 O O . ASN A 1 89 ? -14.550 0.309 3.443 1.00 96.81 89 ASN A O 1
ATOM 705 N N . GLY A 1 90 ? -14.596 0.261 1.204 1.00 96.25 90 GLY A N 1
ATOM 706 C CA . GLY A 1 90 ? -15.557 1.357 1.054 1.00 96.25 90 GLY A CA 1
ATOM 707 C C . GLY A 1 90 ? -14.947 2.756 1.026 1.00 96.25 90 GLY A C 1
ATOM 708 O O . GLY A 1 90 ? -15.662 3.723 1.285 1.00 96.25 90 GLY A O 1
ATOM 709 N N . HIS A 1 91 ? -13.666 2.880 0.694 1.00 97.31 91 HIS A N 1
ATOM 710 C CA . HIS A 1 91 ? -12.978 4.157 0.532 1.00 97.31 91 HIS A CA 1
ATOM 711 C C . HIS A 1 91 ? -12.365 4.272 -0.865 1.00 97.31 91 HIS A C 1
ATOM 713 O O . HIS A 1 91 ? -11.698 3.361 -1.334 1.00 97.31 91 HIS A O 1
ATOM 719 N N . GLU A 1 92 ? -12.579 5.400 -1.532 1.00 96.62 92 GLU A N 1
ATOM 720 C CA . GLU A 1 92 ? -11.975 5.705 -2.828 1.00 96.62 92 GLU A CA 1
ATOM 721 C C . GLU A 1 92 ? -10.814 6.671 -2.633 1.00 96.62 92 GLU A C 1
ATOM 723 O O . GLU A 1 92 ? -11.036 7.831 -2.258 1.00 96.62 92 GLU A O 1
ATOM 728 N N . LEU A 1 93 ? -9.598 6.216 -2.935 1.00 96.06 93 LEU A N 1
ATOM 729 C CA . LEU A 1 93 ? -8.437 7.090 -2.989 1.00 96.06 93 LEU A CA 1
ATOM 730 C C . LEU A 1 93 ? -8.547 7.991 -4.224 1.00 96.06 93 LEU A C 1
ATOM 732 O O . LEU A 1 93 ? -8.697 7.536 -5.358 1.00 96.06 93 LEU A O 1
ATOM 736 N N . GLN A 1 94 ? -8.537 9.295 -3.993 1.00 95.50 94 GLN A N 1
ATOM 737 C CA . GLN A 1 94 ? -8.635 10.294 -5.043 1.00 95.50 94 GLN A CA 1
ATOM 738 C C . GLN A 1 94 ? -7.310 10.404 -5.796 1.00 95.50 94 GLN A C 1
ATOM 740 O O . GLN A 1 94 ? -6.244 10.098 -5.273 1.00 95.50 94 GLN A O 1
ATOM 745 N N . GLN A 1 95 ? -7.378 10.884 -7.036 1.00 90.75 95 GLN A N 1
ATOM 746 C CA . GLN A 1 95 ? -6.175 11.189 -7.803 1.00 90.75 95 GLN A CA 1
ATOM 747 C C . GLN A 1 95 ? -5.358 12.282 -7.098 1.00 90.75 95 GLN A C 1
ATOM 749 O O . GLN A 1 95 ? -5.917 13.300 -6.682 1.00 90.75 95 GLN A O 1
ATOM 754 N N . ALA A 1 96 ? -4.038 12.097 -7.023 1.00 86.31 96 ALA A N 1
ATOM 755 C CA . ALA A 1 96 ? -3.126 13.110 -6.493 1.00 86.31 96 ALA A CA 1
ATOM 756 C C . ALA A 1 96 ? -3.212 14.421 -7.280 1.00 86.31 96 ALA A C 1
ATOM 758 O O . ALA A 1 96 ? -3.358 14.431 -8.510 1.00 86.31 96 ALA A O 1
ATOM 759 N N . LYS A 1 97 ? -2.987 15.536 -6.582 1.00 86.88 97 LYS A N 1
ATOM 760 C CA . LYS A 1 97 ? -2.666 16.812 -7.218 1.00 86.88 97 LYS A CA 1
ATOM 761 C C . LYS A 1 97 ? -1.148 16.879 -7.387 1.00 86.88 97 LYS A C 1
ATOM 763 O O . LYS A 1 97 ? -0.404 17.215 -6.476 1.00 86.88 97 LYS A O 1
ATOM 768 N N . GLY A 1 98 ? -0.661 16.537 -8.578 1.00 90.88 98 GLY A N 1
ATOM 769 C CA . GLY A 1 98 ? 0.778 16.520 -8.856 1.00 90.88 98 GLY A CA 1
ATOM 770 C C . GLY A 1 98 ? 1.452 15.239 -8.359 1.00 90.88 98 GLY A C 1
ATOM 771 O O . GLY A 1 98 ? 1.099 14.156 -8.821 1.00 90.88 98 GLY A O 1
ATOM 772 N N . LEU A 1 99 ? 2.451 15.356 -7.476 1.00 92.56 99 LEU A N 1
ATOM 773 C CA . LEU A 1 99 ? 3.328 14.243 -7.068 1.00 92.56 99 LEU A CA 1
ATOM 774 C C . LEU A 1 99 ? 3.105 13.744 -5.631 1.00 92.56 99 LEU A C 1
ATOM 776 O O . LEU A 1 99 ? 3.849 12.885 -5.170 1.00 92.56 99 LEU A O 1
ATOM 780 N N . GLU A 1 100 ? 2.061 14.213 -4.948 1.00 94.44 100 GLU A N 1
ATOM 781 C CA . GLU A 1 100 ? 1.785 13.950 -3.524 1.00 94.44 100 GLU A CA 1
ATOM 782 C C . GLU A 1 100 ? 1.888 12.458 -3.139 1.00 94.44 100 GLU A C 1
ATOM 784 O O . GLU A 1 100 ? 2.614 12.095 -2.214 1.00 94.44 100 GLU A O 1
ATOM 789 N N . HIS A 1 101 ? 1.228 11.557 -3.878 1.00 95.56 101 HIS A N 1
ATOM 790 C CA . HIS A 1 101 ? 1.303 10.111 -3.603 1.00 95.56 101 HIS A CA 1
ATOM 791 C C . HIS A 1 101 ? 2.681 9.507 -3.882 1.00 95.56 101 HIS A C 1
ATOM 793 O O . HIS A 1 101 ? 3.105 8.577 -3.194 1.00 95.56 101 HIS A O 1
ATOM 799 N N . VAL A 1 102 ? 3.376 10.017 -4.900 1.00 94.62 102 VAL A N 1
ATOM 800 C CA . VAL A 1 102 ? 4.709 9.538 -5.280 1.00 94.62 102 VAL A CA 1
ATOM 801 C C . VAL A 1 102 ? 5.711 9.906 -4.191 1.00 94.62 102 VAL A C 1
ATOM 803 O O . VAL A 1 102 ? 6.469 9.045 -3.746 1.00 94.62 102 VAL A O 1
ATOM 806 N N . GLU A 1 103 ? 5.666 11.152 -3.720 1.00 96.50 103 GLU A N 1
ATOM 807 C CA . GLU A 1 103 ? 6.516 11.653 -2.640 1.00 96.50 103 GLU A CA 1
ATOM 808 C C . GLU A 1 103 ? 6.254 10.907 -1.330 1.00 96.50 103 GLU A C 1
ATOM 810 O O . GLU A 1 103 ? 7.207 10.469 -0.681 1.00 96.50 103 GLU A O 1
ATOM 815 N N . MET A 1 104 ? 4.983 10.676 -0.984 1.00 97.56 104 MET A N 1
ATOM 816 C CA . MET A 1 104 ? 4.605 9.876 0.184 1.00 97.56 104 MET A CA 1
ATOM 817 C C . MET A 1 104 ? 5.194 8.460 0.108 1.00 97.56 104 MET A C 1
ATOM 819 O O . MET A 1 104 ? 5.890 8.032 1.031 1.00 97.56 104 MET A O 1
ATOM 823 N N . MET A 1 105 ? 5.010 7.751 -1.011 1.00 97.44 105 MET A N 1
ATOM 824 C CA . MET A 1 105 ? 5.555 6.398 -1.186 1.00 97.44 105 MET A CA 1
ATOM 825 C C . MET A 1 105 ? 7.083 6.365 -1.188 1.00 97.44 105 MET A C 1
ATOM 827 O O . MET A 1 105 ? 7.692 5.403 -0.711 1.00 97.44 105 MET A O 1
ATOM 831 N N . GLU A 1 106 ? 7.726 7.397 -1.727 1.00 96.38 106 GLU A N 1
ATOM 832 C CA . GLU A 1 106 ? 9.176 7.507 -1.714 1.00 96.38 106 GLU A CA 1
ATOM 833 C C . GLU A 1 106 ? 9.718 7.718 -0.298 1.00 96.38 106 GLU A C 1
ATOM 835 O O . GLU A 1 106 ? 10.623 6.988 0.122 1.00 96.38 106 GLU A O 1
ATOM 840 N N . GLN A 1 107 ? 9.138 8.650 0.459 1.00 97.19 107 GLN A N 1
ATOM 841 C CA . GLN A 1 107 ? 9.516 8.904 1.847 1.00 97.19 107 GLN A CA 1
ATOM 842 C C . GLN A 1 107 ? 9.224 7.695 2.741 1.00 97.19 107 GLN A C 1
ATOM 844 O O . GLN A 1 107 ? 10.071 7.330 3.561 1.00 97.19 107 GLN A O 1
ATOM 849 N N . LEU A 1 108 ? 8.083 7.022 2.547 1.00 96.69 108 LEU A N 1
ATOM 850 C CA . LEU A 1 108 ? 7.732 5.804 3.275 1.00 96.69 108 LEU A CA 1
ATOM 851 C C . LEU A 1 108 ? 8.723 4.682 2.961 1.00 96.69 108 LEU A C 1
ATOM 853 O O . LEU A 1 108 ? 9.258 4.055 3.874 1.00 96.69 108 LEU A O 1
ATOM 857 N N . GLY A 1 109 ? 9.047 4.456 1.686 1.00 92.69 109 GLY A N 1
ATOM 858 C CA . GLY A 1 109 ? 10.040 3.459 1.283 1.00 92.69 109 GLY A CA 1
ATOM 859 C C . GLY A 1 109 ? 11.426 3.717 1.887 1.00 92.69 109 GLY A C 1
ATOM 860 O O . GLY A 1 109 ? 12.113 2.768 2.255 1.00 92.69 109 GLY A O 1
ATOM 861 N N . GLN A 1 110 ? 11.803 4.989 2.055 1.00 94.44 110 GLN A N 1
ATOM 862 C CA . GLN A 1 110 ? 13.062 5.414 2.682 1.00 94.44 110 GLN A CA 1
ATOM 863 C C . GLN A 1 110 ? 13.017 5.445 4.222 1.00 94.44 110 GLN A C 1
ATOM 865 O O . GLN A 1 110 ? 14.047 5.682 4.847 1.00 94.44 110 GLN A O 1
ATOM 870 N N . GLY A 1 111 ? 11.849 5.239 4.842 1.00 94.56 111 GLY A N 1
ATOM 871 C CA . GLY A 1 111 ? 11.679 5.340 6.297 1.00 94.56 111 GLY A CA 1
ATOM 872 C C . GLY A 1 111 ? 11.736 6.768 6.843 1.00 94.56 111 GLY A C 1
ATOM 873 O O . GLY A 1 111 ? 11.993 6.955 8.027 1.00 94.56 111 GLY A O 1
ATOM 874 N N . LYS A 1 112 ? 11.520 7.775 5.988 1.00 97.31 112 LYS A N 1
ATOM 875 C CA . LYS A 1 112 ? 11.503 9.198 6.369 1.00 97.31 112 LYS A CA 1
ATOM 876 C C . LYS A 1 112 ? 10.176 9.649 6.969 1.00 97.31 112 LYS A C 1
ATOM 878 O O . LYS A 1 112 ? 10.158 10.641 7.688 1.00 97.31 112 LYS A O 1
ATOM 883 N N . ILE A 1 113 ? 9.098 8.929 6.668 1.00 97.88 113 ILE A N 1
ATOM 884 C CA . ILE A 1 113 ? 7.799 9.095 7.316 1.00 97.88 113 ILE A CA 1
ATOM 885 C C . ILE A 1 113 ? 7.369 7.788 7.969 1.00 97.88 113 ILE A C 1
ATOM 887 O O . ILE A 1 113 ? 7.764 6.698 7.535 1.00 97.88 113 ILE A O 1
ATOM 891 N N . THR A 1 114 ? 6.566 7.910 9.018 1.00 97.56 114 THR A N 1
ATOM 892 C CA . THR A 1 114 ? 5.992 6.771 9.725 1.00 97.56 114 THR A CA 1
ATOM 893 C C . THR A 1 114 ? 4.766 6.229 8.996 1.00 97.56 114 THR A C 1
ATOM 895 O O . THR A 1 114 ? 4.215 6.850 8.082 1.00 97.56 114 THR A O 1
ATOM 898 N N . ARG A 1 115 ? 4.314 5.049 9.422 1.00 96.44 115 ARG A N 1
ATOM 899 C CA . ARG A 1 115 ? 3.086 4.442 8.907 1.00 96.44 115 ARG A CA 1
ATOM 900 C C . ARG A 1 115 ? 1.865 5.297 9.222 1.00 96.44 115 ARG A C 1
ATOM 902 O O . ARG A 1 115 ? 0.992 5.428 8.378 1.00 96.44 115 ARG A O 1
ATOM 909 N N . GLU A 1 116 ? 1.846 5.928 10.389 1.00 97.75 116 GLU A N 1
ATOM 910 C CA . GLU A 1 116 ? 0.772 6.814 10.826 1.00 97.75 116 GLU A CA 1
ATOM 911 C C . GLU A 1 116 ? 0.689 8.059 9.936 1.00 97.75 116 GLU A C 1
ATOM 913 O O . GLU A 1 116 ? -0.401 8.462 9.545 1.00 97.75 116 GLU A O 1
ATOM 918 N N . GLN A 1 117 ? 1.835 8.631 9.551 1.00 98.25 117 GLN A N 1
ATOM 919 C CA . GLN A 1 117 ? 1.880 9.754 8.609 1.00 98.25 117 GLN A CA 1
ATOM 920 C C . GLN A 1 117 ? 1.391 9.344 7.214 1.00 98.25 117 GLN A C 1
ATOM 922 O O . GLN A 1 117 ? 0.638 10.080 6.581 1.00 98.25 117 GLN A O 1
ATOM 927 N N . ALA A 1 118 ? 1.771 8.152 6.742 1.00 98.12 118 ALA A N 1
ATOM 928 C CA . ALA A 1 118 ? 1.252 7.617 5.485 1.00 98.12 118 ALA A CA 1
ATOM 929 C C . ALA A 1 118 ? -0.258 7.317 5.558 1.00 98.12 118 ALA A C 1
ATOM 931 O O . ALA A 1 118 ? -0.976 7.562 4.592 1.00 98.12 118 ALA A O 1
ATOM 932 N N . ALA A 1 119 ? -0.756 6.826 6.696 1.00 98.44 119 ALA A N 1
ATOM 933 C CA . ALA A 1 119 ? -2.180 6.594 6.921 1.00 98.44 119 ALA A CA 1
ATOM 934 C C . ALA A 1 119 ? -2.976 7.904 6.882 1.00 98.44 119 ALA A C 1
ATOM 936 O O . ALA A 1 119 ? -4.030 7.951 6.249 1.00 98.44 119 ALA A O 1
ATOM 937 N N . GLU A 1 120 ? -2.458 8.973 7.494 1.00 98.31 120 GLU A N 1
ATOM 938 C CA . GLU A 1 120 ? -3.080 10.297 7.415 1.00 98.31 120 GLU A CA 1
ATOM 939 C C . GLU A 1 120 ? -3.108 10.818 5.976 1.00 98.31 120 GLU A C 1
ATOM 941 O O . GLU A 1 120 ? -4.163 11.224 5.501 1.00 98.31 120 GLU A O 1
ATOM 946 N N . HIS A 1 121 ? -2.004 10.682 5.230 1.00 97.88 121 HIS A N 1
ATOM 947 C CA . HIS A 1 121 ? -1.978 11.030 3.804 1.00 97.88 121 HIS A CA 1
ATOM 948 C C . HIS A 1 121 ? -3.082 10.303 3.031 1.00 97.88 121 HIS A C 1
ATOM 950 O O . HIS A 1 121 ? -3.831 10.919 2.275 1.00 97.88 121 HIS A O 1
ATOM 956 N N . LEU A 1 122 ? -3.200 8.984 3.208 1.00 98.00 122 LEU A N 1
ATOM 957 C CA . LEU A 1 122 ? -4.230 8.188 2.536 1.00 98.00 122 LEU A CA 1
ATOM 958 C C . LEU A 1 122 ? -5.640 8.634 2.936 1.00 98.00 122 LEU A C 1
ATOM 960 O O . LEU A 1 122 ? -6.519 8.684 2.077 1.00 98.00 122 LEU A O 1
ATOM 964 N N . ARG A 1 123 ? -5.853 8.984 4.206 1.00 97.56 123 ARG A N 1
ATOM 965 C CA . ARG A 1 123 ? -7.134 9.473 4.725 1.00 97.56 123 ARG A CA 1
ATOM 966 C C . ARG A 1 123 ? -7.532 10.808 4.115 1.00 97.56 123 ARG A C 1
ATOM 968 O O . ARG A 1 123 ? -8.646 10.919 3.613 1.00 97.56 123 ARG A O 1
ATOM 975 N N . GLU A 1 124 ? -6.632 11.786 4.122 1.00 96.75 124 GLU A N 1
ATOM 976 C CA . GLU A 1 124 ? -6.870 13.125 3.566 1.00 96.75 124 GLU A CA 1
ATOM 977 C C . GLU A 1 124 ? -7.215 13.080 2.072 1.00 96.75 124 GLU A C 1
ATOM 979 O O . GLU A 1 124 ? -7.982 13.906 1.575 1.00 96.75 124 GLU A O 1
ATOM 984 N N . HIS A 1 125 ? -6.679 12.086 1.363 1.00 96.75 125 HIS A N 1
ATOM 985 C CA . HIS A 1 125 ? -6.896 11.897 -0.067 1.00 96.75 125 HIS A CA 1
ATOM 986 C C . HIS A 1 125 ? -7.981 10.865 -0.378 1.00 96.75 125 HIS A C 1
ATOM 988 O O . HIS A 1 125 ? -8.147 10.509 -1.539 1.00 96.75 125 HIS A O 1
ATOM 994 N N . SER A 1 126 ? -8.729 10.379 0.612 1.00 96.81 126 SER A N 1
ATOM 995 C CA . SER A 1 126 ? -9.798 9.404 0.395 1.00 96.81 126 SER A CA 1
ATOM 996 C C . SER A 1 126 ? -11.170 9.987 0.686 1.00 96.81 126 SER A C 1
ATOM 998 O O . SER A 1 126 ? -11.353 10.805 1.585 1.00 96.81 126 SER A O 1
ATOM 1000 N N . ARG A 1 127 ? -12.177 9.492 -0.033 1.00 95.75 127 ARG A N 1
ATOM 1001 C CA . ARG A 1 127 ? -13.589 9.739 0.286 1.00 95.75 127 ARG A CA 1
ATOM 1002 C C . ARG A 1 127 ? -14.334 8.420 0.489 1.00 95.75 127 ARG A C 1
ATOM 1004 O O . ARG A 1 127 ? -13.926 7.408 -0.080 1.00 95.75 127 ARG A O 1
ATOM 1011 N N . PRO A 1 128 ? -15.417 8.389 1.279 1.00 95.31 128 PRO A N 1
ATOM 1012 C CA . PRO A 1 128 ? -16.283 7.220 1.337 1.00 95.31 128 PRO A CA 1
ATOM 1013 C C . PRO A 1 128 ? -16.847 6.902 -0.053 1.00 95.31 128 PRO A C 1
ATOM 1015 O O . PRO A 1 128 ? -17.343 7.793 -0.742 1.00 95.31 128 PRO A O 1
ATOM 1018 N N . LEU A 1 129 ? -16.795 5.633 -0.450 1.00 90.56 129 LEU A N 1
ATOM 1019 C CA . LEU A 1 129 ? -17.552 5.137 -1.591 1.00 90.56 129 LEU A CA 1
ATOM 1020 C C . LEU A 1 129 ? -19.019 5.086 -1.178 1.00 90.56 129 LEU A C 1
ATOM 1022 O O . LEU A 1 129 ? -19.405 4.289 -0.317 1.00 90.56 129 LEU A O 1
ATOM 1026 N N . GLU A 1 130 ? -19.850 5.923 -1.798 1.00 76.31 130 GLU A N 1
ATOM 1027 C CA . GLU A 1 130 ? -21.293 5.735 -1.740 1.00 76.31 130 GLU A CA 1
ATOM 1028 C C . GLU A 1 130 ? -21.587 4.362 -2.340 1.00 76.31 130 GLU A C 1
ATOM 1030 O O . GLU A 1 130 ? -21.472 4.144 -3.547 1.00 76.31 130 GLU A O 1
ATOM 1035 N N . ARG A 1 131 ? -21.917 3.388 -1.487 1.00 59.78 131 ARG A N 1
ATOM 1036 C CA . ARG A 1 131 ? -22.429 2.112 -1.968 1.00 59.78 131 ARG A CA 1
ATOM 1037 C C . ARG A 1 131 ? -23.767 2.413 -2.629 1.00 59.78 131 ARG A C 1
ATOM 1039 O O . ARG A 1 131 ? -24.791 2.468 -1.946 1.00 59.78 131 ARG A O 1
ATOM 1046 N N . GLU A 1 132 ? -23.788 2.564 -3.953 1.00 48.75 132 GLU A N 1
ATOM 1047 C CA . GLU A 1 132 ? -25.000 2.232 -4.689 1.00 48.75 132 GLU A CA 1
ATOM 1048 C C . GLU A 1 132 ? -25.433 0.856 -4.171 1.00 48.75 132 GLU A C 1
ATOM 1050 O O . GLU A 1 132 ? -24.617 -0.068 -4.087 1.00 48.75 132 GLU A O 1
ATOM 1055 N N . ARG A 1 133 ? -26.696 0.733 -3.747 1.00 46.00 133 ARG A N 1
ATOM 1056 C CA . ARG A 1 133 ? -27.320 -0.465 -3.145 1.00 46.00 133 ARG A CA 1
ATOM 1057 C C . ARG A 1 133 ? -27.321 -1.710 -4.061 1.00 46.00 133 ARG A C 1
ATOM 1059 O O . ARG A 1 133 ? -28.153 -2.598 -3.933 1.00 46.00 133 ARG A O 1
ATOM 1066 N N . SER A 1 134 ? -26.389 -1.807 -4.994 1.00 48.25 134 SER A N 1
ATOM 1067 C CA . SER A 1 134 ? -26.236 -2.838 -6.011 1.00 48.25 134 SER A CA 1
ATOM 1068 C C . SER A 1 134 ? -25.7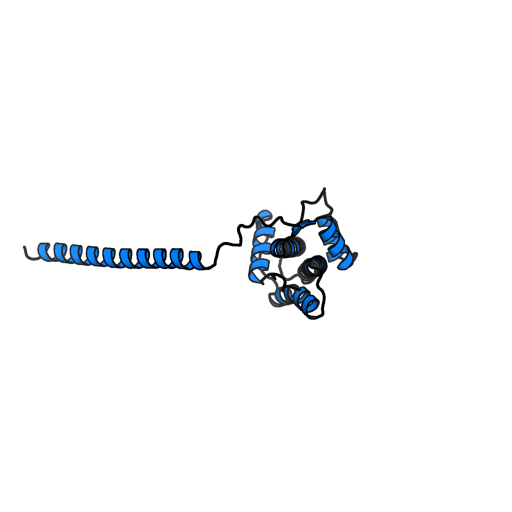03 -4.172 -5.462 1.00 48.25 134 SER A C 1
ATOM 1070 O O . SER A 1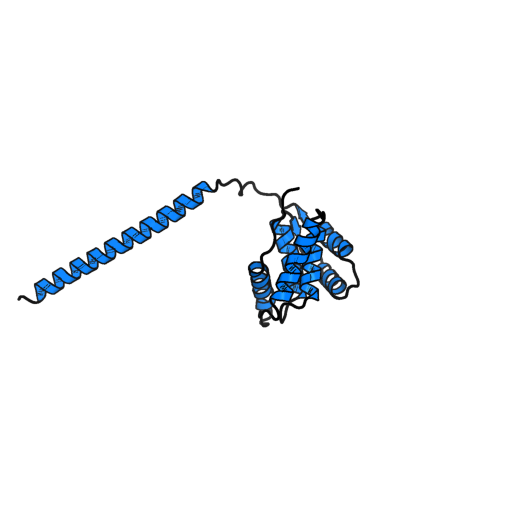 134 ? -25.723 -5.171 -6.186 1.00 48.25 134 SER A O 1
ATOM 1072 N N . GLN A 1 135 ? -25.247 -4.219 -4.200 1.00 47.69 135 GLN A N 1
ATOM 1073 C CA . GLN A 1 135 ? -24.788 -5.449 -3.529 1.00 47.69 135 GLN A CA 1
ATOM 1074 C C . GLN A 1 135 ? -25.873 -6.193 -2.727 1.00 47.69 135 GLN A C 1
ATOM 1076 O O . GLN A 1 135 ? -25.624 -7.318 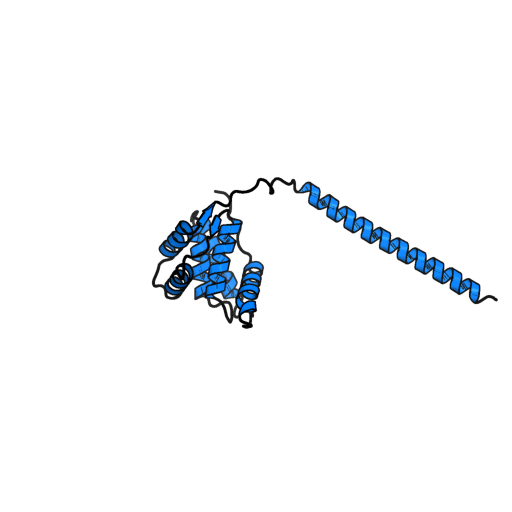-2.306 1.00 47.69 135 GLN A O 1
ATOM 1081 N N . ASP A 1 136 ? -27.095 -5.660 -2.623 1.00 45.84 136 ASP A N 1
ATOM 1082 C CA . ASP A 1 136 ? -28.258 -6.384 -2.072 1.00 45.84 136 ASP A CA 1
ATOM 1083 C C . ASP A 1 136 ? -28.890 -7.363 -3.083 1.00 45.84 136 ASP A C 1
ATOM 1085 O O . ASP A 1 136 ? -30.044 -7.765 -2.942 1.00 45.84 136 ASP A O 1
ATOM 1089 N N . ARG A 1 137 ? -28.157 -7.790 -4.123 1.00 43.59 137 ARG A N 1
ATOM 1090 C CA . ARG A 1 137 ? -28.617 -8.915 -4.945 1.00 43.59 137 ARG A CA 1
ATOM 1091 C C . ARG A 1 137 ? -28.500 -10.198 -4.115 1.00 43.59 137 ARG A C 1
ATOM 1093 O O . ARG A 1 137 ? -27.379 -10.588 -3.781 1.00 43.59 137 ARG A O 1
ATOM 1100 N N . PRO A 1 138 ? -29.612 -10.890 -3.802 1.00 43.09 138 PRO A N 1
ATOM 1101 C CA . PRO A 1 138 ? -29.550 -12.154 -3.084 1.00 43.09 138 PRO A CA 1
ATOM 1102 C C . PRO A 1 138 ? -28.683 -13.143 -3.871 1.00 43.09 138 PRO A C 1
ATOM 1104 O O . PRO A 1 138 ? -28.857 -13.300 -5.082 1.00 43.09 138 PRO A O 1
ATOM 1107 N N . LYS A 1 139 ? -27.783 -13.854 -3.177 1.00 49.19 139 LYS A N 1
ATOM 1108 C CA . LYS A 1 139 ? -26.894 -14.905 -3.726 1.00 49.19 139 LYS A CA 1
ATOM 1109 C C . LYS A 1 139 ? -27.634 -16.059 -4.436 1.00 49.19 139 LYS A C 1
ATOM 1111 O O . LYS A 1 139 ? -27.002 -16.978 -4.948 1.00 49.19 139 LYS A O 1
ATOM 1116 N N . GLU A 1 140 ? -28.960 -16.024 -4.471 1.00 48.50 140 GLU A N 1
ATOM 1117 C CA . GLU A 1 140 ? -29.834 -17.032 -5.059 1.00 48.50 140 GLU A CA 1
ATOM 1118 C C . GLU A 1 140 ? -29.869 -16.967 -6.597 1.00 48.50 140 GLU A C 1
ATOM 1120 O O . GLU A 1 140 ? -29.863 -18.010 -7.242 1.00 48.50 140 GLU A O 1
ATOM 1125 N N . GLN A 1 141 ? -29.739 -15.780 -7.207 1.00 49.38 141 GLN A N 1
ATOM 1126 C CA . GLN A 1 141 ? -29.823 -15.635 -8.675 1.00 49.38 141 GLN A CA 1
ATOM 1127 C C . GLN A 1 141 ? -28.578 -16.130 -9.435 1.00 49.38 141 GLN A C 1
ATOM 1129 O O . GLN A 1 141 ? -28.638 -16.386 -10.637 1.00 49.38 141 GLN A O 1
ATOM 1134 N N . VAL A 1 142 ? -27.437 -16.297 -8.755 1.00 50.91 142 VAL A N 1
ATOM 1135 C CA . VAL A 1 142 ? -26.202 -16.793 -9.395 1.00 50.91 142 VAL A CA 1
ATOM 1136 C C . VAL A 1 142 ? -26.307 -18.294 -9.699 1.00 50.91 142 VAL A C 1
ATOM 1138 O O . VAL A 1 142 ? -25.748 -18.762 -10.691 1.00 50.91 142 VAL A O 1
ATOM 1141 N N . LYS A 1 143 ? -27.089 -19.044 -8.907 1.00 53.12 143 LYS A N 1
ATOM 1142 C CA . LYS A 1 143 ? -27.290 -20.486 -9.113 1.00 53.12 143 LYS A CA 1
ATOM 1143 C C . LYS A 1 143 ? -28.125 -20.779 -10.358 1.00 53.12 143 LYS A C 1
ATOM 1145 O O . LYS A 1 143 ? -27.792 -21.709 -11.089 1.00 53.12 143 LYS A O 1
ATOM 1150 N N . ASP A 1 144 ? -29.140 -19.968 -10.640 1.00 50.78 144 ASP A N 1
ATOM 1151 C CA . ASP A 1 144 ? -30.032 -20.187 -11.785 1.00 50.78 144 ASP A CA 1
ATOM 1152 C C . ASP A 1 144 ? -29.293 -20.005 -13.118 1.00 50.78 144 ASP A C 1
ATOM 1154 O O . ASP A 1 144 ? -29.409 -20.834 -14.022 1.00 50.78 144 ASP A O 1
ATOM 1158 N N . ALA A 1 145 ? -28.431 -18.988 -13.213 1.00 52.38 145 ALA A N 1
ATOM 1159 C CA . ALA A 1 145 ? -27.634 -18.739 -14.414 1.00 52.38 145 ALA A CA 1
ATOM 1160 C C . ALA A 1 145 ? -26.570 -19.826 -14.671 1.00 52.38 145 ALA A C 1
ATOM 1162 O O . ALA A 1 145 ? -26.203 -20.087 -15.821 1.00 52.38 145 ALA A O 1
ATOM 1163 N N . GLU A 1 146 ? -26.056 -20.467 -13.621 1.00 55.66 146 GLU A N 1
ATOM 1164 C CA . GLU A 1 146 ? -25.071 -21.546 -13.739 1.00 55.66 146 GLU A CA 1
ATOM 1165 C C . GLU A 1 146 ? -25.733 -22.899 -14.047 1.00 55.66 146 GLU A C 1
ATOM 1167 O O . GLU A 1 146 ? -25.214 -23.684 -14.853 1.00 55.66 146 GLU A O 1
ATOM 1172 N N . GLN A 1 147 ? -26.930 -23.143 -13.504 1.00 58.50 147 GLN A N 1
ATOM 1173 C CA . GLN A 1 147 ? -27.749 -24.308 -13.843 1.00 58.50 147 GLN A CA 1
ATOM 1174 C C . GLN A 1 147 ? -28.231 -24.266 -15.296 1.00 58.50 147 GLN A C 1
ATOM 1176 O O . GLN A 1 147 ? -28.147 -25.285 -15.989 1.00 58.50 147 GLN A O 1
ATOM 1181 N N . ASP A 1 148 ? -28.641 -23.098 -15.792 1.00 57.56 148 ASP A N 1
ATOM 1182 C CA . ASP A 1 148 ? -29.132 -22.941 -17.164 1.00 57.56 148 ASP A CA 1
ATOM 1183 C C . ASP A 1 148 ? -28.003 -23.117 -18.199 1.00 57.56 148 ASP A C 1
ATOM 1185 O O . ASP A 1 148 ? -28.121 -23.874 -19.169 1.00 57.56 148 ASP A O 1
ATOM 1189 N N . LYS A 1 149 ? -26.812 -22.564 -17.917 1.00 60.81 149 LYS A N 1
ATOM 1190 C CA . LYS A 1 149 ? -25.604 -22.813 -18.727 1.00 60.81 149 LYS A CA 1
ATOM 1191 C C . LYS A 1 149 ? -25.204 -24.288 -18.735 1.00 60.81 149 LYS A C 1
ATOM 1193 O O . LYS A 1 149 ? -24.801 -24.813 -19.777 1.00 60.81 149 LYS A O 1
ATOM 1198 N N . THR A 1 150 ? -25.319 -24.975 -17.599 1.00 63.09 150 THR A N 1
ATOM 1199 C CA . THR A 1 150 ? -24.978 -26.402 -17.486 1.00 63.09 150 THR A CA 1
ATOM 1200 C C . THR A 1 150 ? -25.976 -27.280 -18.245 1.00 63.09 150 THR A C 1
ATOM 1202 O O . THR A 1 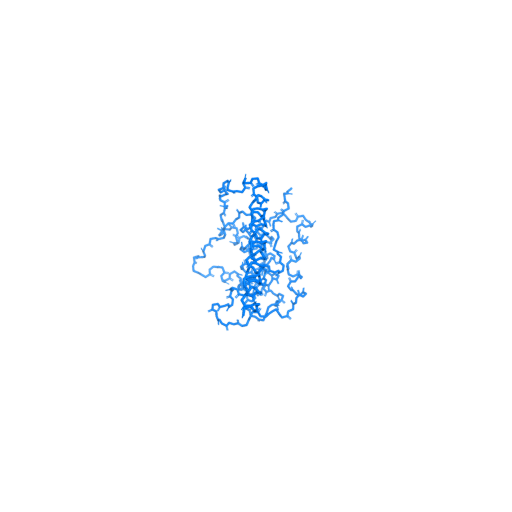150 ? -25.569 -28.228 -18.929 1.00 63.09 150 THR A O 1
ATOM 1205 N N . ARG A 1 151 ? -27.268 -26.935 -18.199 1.00 64.06 151 ARG A N 1
ATOM 1206 C CA . ARG A 1 151 ? -28.339 -27.626 -18.926 1.00 64.06 151 ARG A CA 1
ATOM 1207 C C . ARG A 1 151 ? -28.190 -27.463 -20.439 1.00 64.06 151 ARG A C 1
ATOM 1209 O O . ARG A 1 151 ? -28.113 -28.472 -21.144 1.00 64.06 151 ARG A O 1
ATOM 1216 N N . ALA A 1 152 ? -27.968 -26.236 -20.913 1.00 65.25 152 ALA A N 1
ATOM 1217 C CA . ALA A 1 152 ? -27.722 -25.947 -22.326 1.00 65.25 152 ALA A CA 1
ATOM 1218 C C . ALA A 1 152 ? -26.484 -26.685 -22.876 1.00 65.25 152 ALA A C 1
ATOM 1220 O O . ALA A 1 152 ? -26.478 -27.177 -24.008 1.00 65.25 152 ALA A O 1
ATOM 1221 N N . ARG A 1 153 ? -25.420 -26.827 -22.070 1.00 67.31 153 ARG A N 1
ATOM 1222 C CA . ARG A 1 153 ? -24.206 -27.569 -22.462 1.00 67.31 153 ARG A CA 1
ATOM 1223 C C . ARG A 1 153 ? -24.459 -29.076 -22.579 1.00 67.31 153 ARG A C 1
ATOM 1225 O O . ARG A 1 153 ? -23.857 -29.736 -23.430 1.00 67.31 153 ARG A O 1
ATOM 1232 N N . LYS A 1 154 ? -25.342 -29.625 -21.738 1.00 68.06 154 LYS A N 1
ATOM 1233 C CA . LYS A 1 154 ? -25.710 -31.049 -21.739 1.00 68.06 154 LYS A CA 1
ATOM 1234 C C . LYS A 1 154 ? -26.613 -31.391 -22.927 1.00 68.06 154 LYS A C 1
ATOM 1236 O O . LYS A 1 154 ? -26.363 -32.397 -23.587 1.00 68.06 154 LYS A O 1
ATOM 1241 N N . GLU A 1 155 ? -27.575 -30.529 -23.249 1.00 73.19 155 GLU A N 1
ATOM 1242 C CA . GLU A 1 155 ? -28.483 -30.692 -24.395 1.00 73.19 155 GLU A CA 1
ATOM 1243 C C . GLU A 1 155 ? -27.727 -30.642 -25.730 1.00 73.19 155 GLU A C 1
ATOM 1245 O O . GLU A 1 155 ? -27.811 -31.592 -26.513 1.00 73.19 155 GLU A O 1
ATOM 1250 N N . ARG A 1 156 ? -26.838 -29.655 -25.925 1.00 73.12 156 ARG A N 1
ATOM 1251 C CA . ARG A 1 156 ? -25.973 -29.577 -27.124 1.00 73.12 156 ARG A CA 1
ATOM 1252 C C . ARG A 1 156 ? -25.094 -30.819 -27.316 1.00 73.12 156 ARG A C 1
ATOM 1254 O O . ARG A 1 156 ? -24.788 -31.209 -28.442 1.00 73.12 156 ARG A O 1
ATOM 1261 N N . ARG A 1 157 ? -24.672 -31.468 -26.223 1.00 71.75 157 ARG A N 1
ATOM 1262 C CA . ARG A 1 157 ? -23.867 -32.701 -26.280 1.00 71.75 157 ARG A CA 1
ATOM 1263 C C . ARG A 1 157 ? -24.693 -33.912 -26.718 1.00 71.75 157 ARG A C 1
ATOM 1265 O O . ARG A 1 157 ? -24.148 -34.800 -27.372 1.00 71.75 157 ARG A O 1
ATOM 1272 N N . ILE A 1 158 ? -25.970 -33.970 -26.348 1.00 74.75 158 ILE A N 1
ATOM 1273 C CA . ILE A 1 158 ? -26.886 -35.047 -26.749 1.00 74.75 158 ILE A CA 1
ATOM 1274 C C . ILE A 1 158 ? -27.239 -34.900 -28.229 1.00 74.75 158 ILE A C 1
ATOM 1276 O O . ILE A 1 158 ? -27.158 -35.870 -28.981 1.00 74.75 158 ILE A O 1
ATOM 1280 N N . GLU A 1 159 ? -27.534 -33.680 -28.661 1.00 73.94 159 GLU A N 1
ATOM 1281 C CA . GLU A 1 159 ? -27.913 -33.377 -30.039 1.00 73.94 159 GLU A CA 1
ATOM 1282 C C . GLU A 1 159 ? -26.783 -33.705 -31.028 1.00 73.94 159 GLU A C 1
ATOM 1284 O O . GLU A 1 159 ? -27.000 -34.398 -32.024 1.00 73.94 159 GLU A O 1
ATOM 1289 N N . ARG A 1 160 ? -25.536 -33.356 -30.677 1.00 76.75 160 ARG A N 1
ATOM 1290 C CA . ARG A 1 160 ? -24.345 -33.721 -31.460 1.00 76.75 160 ARG A CA 1
ATOM 1291 C C . ARG A 1 160 ? -24.155 -35.238 -31.581 1.00 76.75 160 ARG A C 1
ATOM 1293 O O . ARG A 1 160 ? -23.836 -35.733 -32.658 1.00 76.75 160 ARG A O 1
ATOM 1300 N N . LYS A 1 161 ? -24.402 -35.995 -30.504 1.00 76.50 161 LYS A N 1
ATOM 1301 C CA . LYS A 1 161 ? -24.327 -37.469 -30.529 1.00 76.50 161 LYS A CA 1
ATOM 1302 C C . LYS A 1 161 ? -25.424 -38.098 -31.391 1.00 76.50 161 LYS A C 1
ATOM 1304 O O . LYS A 1 161 ? -25.180 -39.129 -32.018 1.00 76.50 161 LYS A O 1
ATOM 1309 N N . ASN A 1 162 ? -26.615 -37.505 -31.423 1.00 75.44 162 ASN A N 1
ATOM 1310 C CA . ASN A 1 162 ? -27.714 -37.991 -32.255 1.00 75.44 162 ASN A CA 1
ATOM 1311 C C . ASN A 1 162 ? -27.455 -37.715 -33.742 1.00 75.44 162 ASN A C 1
ATOM 1313 O O . ASN A 1 162 ? -27.625 -38.626 -34.550 1.00 75.44 162 ASN A O 1
ATOM 1317 N N . GLN A 1 163 ? -26.933 -36.534 -34.092 1.00 71.56 163 GLN A N 1
ATOM 1318 C CA . GLN A 1 163 ? -26.522 -36.222 -35.467 1.00 71.56 163 GLN A CA 1
ATOM 1319 C C . GLN A 1 163 ? -25.400 -37.145 -35.967 1.00 71.56 163 GLN A C 1
ATOM 1321 O O . GLN A 1 163 ? -25.449 -37.620 -37.100 1.00 71.56 163 GLN A O 1
ATOM 1326 N N . GLU A 1 164 ? -24.409 -37.464 -35.127 1.00 75.12 164 GLU A N 1
ATOM 1327 C CA . GLU A 1 164 ? -23.349 -38.419 -35.486 1.00 75.12 164 GLU A CA 1
ATOM 1328 C C . GLU A 1 164 ? -23.885 -39.844 -35.690 1.00 75.12 164 GLU A C 1
ATOM 1330 O O . GLU A 1 164 ? -23.437 -40.548 -36.596 1.00 75.12 164 GLU A O 1
ATOM 1335 N N . LYS A 1 165 ? -24.863 -40.282 -34.884 1.00 74.81 165 LYS A N 1
ATOM 1336 C CA . LYS A 1 165 ? -25.530 -41.580 -35.078 1.00 74.81 165 LYS A CA 1
ATOM 1337 C C . LYS A 1 165 ? -26.359 -41.619 -36.360 1.00 74.81 165 LYS A C 1
ATOM 1339 O O . LYS A 1 165 ? -26.371 -42.654 -37.018 1.00 74.81 165 LYS A O 1
ATOM 1344 N N . GLN A 1 166 ? -27.032 -40.526 -36.707 1.00 71.81 166 GLN A N 1
ATOM 1345 C CA . GLN A 1 166 ? -27.845 -40.436 -37.918 1.00 71.81 166 GLN A CA 1
ATOM 1346 C C . GLN A 1 166 ? -26.969 -40.449 -39.177 1.00 71.81 166 GLN A C 1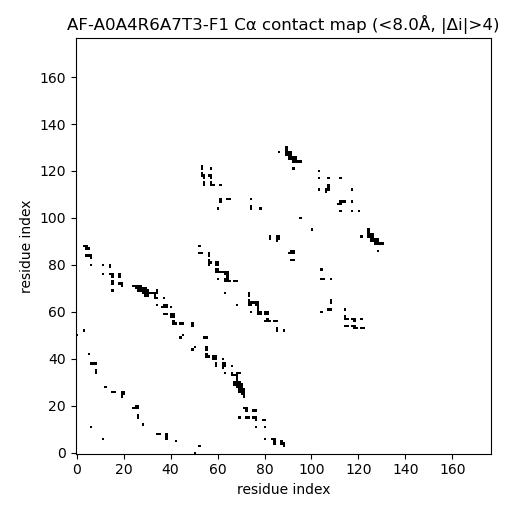
ATOM 1348 O O . GLN A 1 166 ? -27.174 -41.300 -40.038 1.00 71.81 166 GLN A O 1
ATOM 1353 N N . LYS A 1 167 ? -25.881 -39.666 -39.194 1.00 73.31 167 LYS A N 1
ATOM 1354 C CA . LYS A 1 167 ? -24.879 -39.713 -40.274 1.00 73.31 167 LYS A CA 1
ATOM 1355 C C . LYS A 1 167 ? -24.251 -41.098 -40.450 1.00 73.31 167 LYS A C 1
ATOM 1357 O O . LYS A 1 167 ? -24.026 -41.530 -41.572 1.00 73.31 167 LYS A O 1
ATOM 1362 N N . LYS A 1 168 ? -23.981 -41.823 -39.356 1.00 72.00 168 LYS A N 1
ATOM 1363 C CA . LYS A 1 168 ? -23.451 -43.199 -39.430 1.00 72.00 168 LYS A CA 1
ATOM 1364 C C . LYS A 1 168 ? -24.457 -44.215 -39.978 1.00 72.00 168 LYS A C 1
ATOM 1366 O O . LYS A 1 168 ? -24.028 -45.214 -40.541 1.00 72.00 168 LYS A O 1
ATOM 1371 N N . ARG A 1 169 ? -25.764 -43.989 -39.806 1.00 69.75 169 ARG A N 1
ATOM 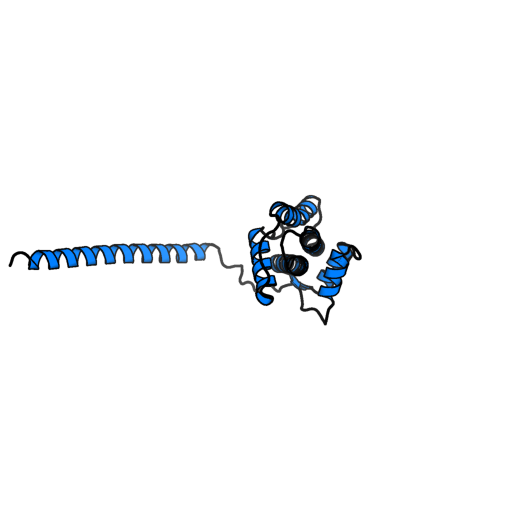1372 C CA . ARG A 1 169 ? -26.816 -44.841 -40.389 1.00 69.75 169 ARG A CA 1
ATOM 1373 C C . ARG A 1 169 ? -26.971 -44.579 -41.885 1.00 69.75 169 ARG A C 1
ATOM 1375 O O . ARG A 1 169 ? -27.028 -45.534 -42.646 1.00 69.75 169 ARG A O 1
ATOM 1382 N N . GLU A 1 170 ? -26.938 -43.313 -42.290 1.00 67.56 170 GLU A N 1
ATOM 1383 C CA . GLU A 1 170 ? -27.001 -42.902 -43.701 1.00 67.56 170 GLU A CA 1
ATOM 1384 C C . GLU A 1 170 ? -25.777 -43.413 -44.488 1.00 67.56 170 GLU A C 1
ATOM 1386 O O . GLU A 1 170 ? -25.936 -44.046 -45.524 1.00 67.56 170 GLU A O 1
ATOM 1391 N N . GLN A 1 171 ? -24.563 -43.298 -43.932 1.00 62.94 171 GLN A N 1
ATOM 1392 C CA . GLN A 1 171 ? -23.331 -43.840 -44.541 1.00 62.94 171 GLN A CA 1
ATOM 1393 C C . GLN A 1 171 ? -23.211 -45.376 -44.505 1.00 62.94 171 GLN A C 1
ATOM 1395 O O . GLN A 1 171 ? -22.293 -45.934 -45.113 1.00 62.94 171 GLN A O 1
ATOM 1400 N N . GLY A 1 172 ? -24.065 -46.053 -43.732 1.00 60.03 172 GLY A N 1
ATOM 1401 C CA . GLY A 1 172 ? -24.161 -47.513 -43.704 1.00 60.03 172 GLY A CA 1
ATOM 1402 C C . GLY A 1 172 ? -25.091 -48.046 -44.792 1.00 60.03 172 GLY A C 1
ATOM 1403 O O . GLY A 1 172 ? -24.785 -49.063 -45.395 1.00 60.03 172 GLY A O 1
ATOM 1404 N N . GLN A 1 173 ? -26.177 -47.326 -45.091 1.00 58.09 173 GLN A N 1
ATOM 1405 C CA . GLN A 1 173 ? -27.131 -47.695 -46.145 1.00 58.09 173 GLN A CA 1
ATOM 1406 C C . GLN A 1 173 ? -26.581 -47.478 -47.564 1.00 58.09 173 GLN A C 1
ATOM 1408 O O . GLN A 1 173 ? -27.041 -48.120 -48.499 1.00 58.09 173 GLN A O 1
ATOM 1413 N N . GLU A 1 174 ? -25.567 -46.626 -47.722 1.00 54.25 174 GLU A N 1
ATOM 1414 C CA . GLU A 1 174 ? -24.903 -46.349 -49.005 1.00 54.25 174 GLU A CA 1
ATOM 1415 C C . GLU A 1 174 ? -23.820 -47.382 -49.389 1.00 54.25 174 GLU A C 1
ATOM 1417 O O . GLU A 1 174 ? -23.225 -47.268 -50.455 1.00 54.25 174 GLU A O 1
ATOM 1422 N N . ARG A 1 175 ? -23.530 -48.374 -48.529 1.00 54.12 175 ARG A N 1
ATOM 1423 C CA . ARG A 1 175 ? -22.521 -49.428 -48.790 1.00 54.12 175 ARG A CA 1
ATOM 1424 C C . ARG A 1 175 ? -23.108 -50.801 -49.125 1.00 54.12 175 ARG A C 1
ATOM 1426 O O . ARG A 1 175 ? -22.337 -51.702 -49.438 1.00 54.12 175 ARG A O 1
ATOM 1433 N N . ASP A 1 176 ? -24.431 -50.939 -49.058 1.00 53.28 176 ASP A N 1
ATOM 1434 C CA . ASP A 1 176 ? -25.165 -52.180 -49.350 1.00 53.28 176 ASP A CA 1
ATOM 1435 C C . ASP A 1 176 ? -25.944 -52.104 -50.690 1.00 53.28 176 ASP A C 1
ATOM 1437 O O . ASP A 1 176 ? -26.855 -52.899 -50.929 1.00 53.28 176 ASP A O 1
ATOM 1441 N N . LEU A 1 177 ? -25.579 -51.157 -51.566 1.00 46.59 177 LEU A N 1
ATOM 1442 C CA . LEU A 1 177 ? -25.982 -51.063 -52.980 1.00 46.59 177 LEU A CA 1
ATOM 1443 C C . LEU A 1 177 ? -24.745 -51.199 -53.873 1.00 46.59 177 LEU A C 1
ATOM 1445 O O . LEU A 1 177 ? -24.871 -51.849 -54.934 1.00 46.59 177 LEU A O 1
#

Foldseek 3Di:
DDDADADDLVNLLVLLCVQCVVVVDDSDFPASVLSVVQRCQLVVVVVVPDPQLLLSLLSQQLSQLQSCRTPDCSNVSSNVNSQVSCVSRFKHQADDPPCLSVVLSVCSSVVVDDSVVSSVSSVVRIDGHPPPVVVPPPPVVVVVVVVVVVVVVVVVVVVVVVVVVVVVVVVVVVVVD

Sequence (177 aa):
MSEPNWLTPDEAKRINELVVERSNEPHFIRDQGLLESALARPMNLHAYGEGDLFQLAASYAEGVSRNHAFEQGNKRTAFACADMFLSQNGHELQQAKGLEHVEMMEQLGQGKITREQAAEHLREHSRPLERERSQDRPKEQVKDAEQDKTRARKERRIERKNQEKQKKREQGQERDL

Secondary structure (DSSP, 8-state):
-PPP-PPPHHHHHHHHHHHHHTTT----BS-HHHHHHHHHHHHHHHHTT---HHHHHHHHHHHHHHH--BSS-HHHHHHHHHHHHHHHTTEEEPPPSTTHHHHHHHHHHTTSS-HHHHHHHHHHTEEE----GGG---TTHHHHHHHHHHHHHHHHHHHHHHHHHHHHHHHHHTT--

InterPro domains:
  IPR003812 Fido domain [PF02661] (6-86)
  IPR003812 Fido domain [PS51459] (7-124)
  IPR006440 Death on curing protein [PTHR39426] (6-130)
  IPR006440 Death on curing protein [TIGR01550] (14-123)
  IPR053737 Type II TA System Toxin [G3DSA:1.20.120.1870] (5-136)

Solvent-accessible surface area (backbone atoms only — not comparable to full-atom values): 9742 Å² total; per-residue (Å²): 133,81,83,78,58,75,80,48,73,65,58,54,49,52,46,32,39,64,65,22,53,83,72,74,47,67,64,52,73,66,34,70,67,42,42,51,53,17,60,45,47,30,56,50,44,38,76,76,67,55,78,53,66,42,51,37,23,22,36,31,27,47,30,35,30,64,50,51,21,34,72,50,54,28,58,63,30,9,48,51,48,19,44,50,36,36,44,66,63,42,26,41,67,56,86,61,81,80,56,57,62,59,53,51,53,50,34,40,60,71,64,76,43,54,53,67,56,46,12,48,54,51,49,78,42,37,45,75,49,80,74,69,79,77,76,76,62,66,83,66,64,63,53,56,60,53,50,52,54,51,48,56,55,53,51,57,54,51,54,53,53,50,52,54,52,49,53,53,51,57,66,51,63,70,72,80,118

pLDDT: mean 85.35, std 16.52, range [43.09, 98.56]

Radius of gyration: 25.41 Å; Cα contacts (8 Å, |Δi|>4): 189; chains: 1; bounding box: 43×69×71 Å